Protein AF-A0A7X9A1P2-F1 (afdb_monomer_lite)

Sequence (226 aa):
MAEYTTNYNLKKPDANESYNIADHNANMDILDGGLAACLPASDYTANDILTKLKTVDGENSGLDADKLDGKESSAFADASHGHAIADVTGLQTALDGKAASSHNHTIAQVTGLQTALDGKAASSHSHSISNVSGLQSALDGKAASSHNHTIAQITNLQSTLDGKAASNHTHNYAPSSHNHTIAQVTGLQTALNGKEATLNTDQKRKITISTSNPSGGANGDIWIKV

Foldseek 3Di:
DPQADDPQGQGDDDPPHPDDPVSVVVNVVSVVVVVCPPCPCVVNDPVVVVVVLVVVDDPPSPPCPQDDVNHHPVVVVPPDDDDDCVNDPCSVVVVCVVDPPDDDDDCVNDPCSVVVVVVVPPPDDDDDCVVDPCSVVVVCVVPPPDDDDDCVNDPCSVVVVCVVVVPDPDDPDDPPDDDDDCVNDPCSVVVVVVVVVPDDQCRVAAEAEECDDDDDGDPNHHYHHD

Structure (mmCIF, N/CA/C/O backbone):
data_AF-A0A7X9A1P2-F1
#
_entry.id   AF-A0A7X9A1P2-F1
#
loop_
_atom_site.group_PDB
_atom_site.id
_atom_site.type_symbol
_atom_site.label_atom_id
_atom_site.label_alt_id
_atom_site.label_comp_id
_atom_site.label_asym_id
_atom_site.label_entity_id
_atom_site.label_seq_id
_atom_site.pdbx_PDB_ins_code
_atom_site.Cartn_x
_atom_site.Cartn_y
_atom_site.Cartn_z
_atom_site.occupancy
_atom_site.B_iso_or_equiv
_atom_site.auth_seq_id
_atom_site.auth_comp_id
_atom_site.auth_asym_id
_atom_site.auth_atom_id
_atom_site.pdbx_PDB_model_num
ATOM 1 N N . MET A 1 1 ? -31.584 -27.955 108.091 1.00 57.88 1 MET A N 1
ATOM 2 C CA . MET A 1 1 ? -31.287 -27.779 106.647 1.00 57.88 1 MET A CA 1
ATOM 3 C C . MET A 1 1 ? -32.066 -26.569 106.151 1.00 57.88 1 MET A C 1
ATOM 5 O O . MET A 1 1 ? -33.079 -26.273 106.761 1.00 57.88 1 MET A O 1
ATOM 9 N N . ALA A 1 2 ? -31.608 -25.856 105.112 1.00 63.75 2 ALA A N 1
ATOM 10 C CA . ALA A 1 2 ? -32.361 -24.712 104.581 1.00 63.75 2 ALA A CA 1
ATOM 11 C C . ALA A 1 2 ? -33.728 -25.174 104.054 1.00 63.75 2 ALA A C 1
ATOM 13 O O . ALA A 1 2 ? -33.769 -26.011 103.145 1.00 63.75 2 ALA A O 1
ATOM 14 N N . GLU A 1 3 ? -34.793 -24.613 104.626 1.00 83.69 3 GLU A N 1
ATOM 15 C CA . GLU A 1 3 ? -36.191 -25.030 104.448 1.00 83.69 3 GLU A CA 1
ATOM 16 C C . GLU A 1 3 ? -36.714 -24.822 103.014 1.00 83.69 3 GLU A C 1
ATOM 18 O O . GLU A 1 3 ? -37.692 -25.454 102.636 1.00 83.69 3 GLU A O 1
ATOM 23 N N . TYR A 1 4 ? -36.033 -24.020 102.179 1.00 91.94 4 TYR A N 1
ATOM 24 C CA . TYR A 1 4 ? -36.436 -23.730 100.794 1.00 91.94 4 TYR A CA 1
ATOM 25 C C . TYR A 1 4 ? -35.270 -23.806 99.781 1.00 91.94 4 TYR A C 1
ATOM 27 O O . TYR A 1 4 ? -34.088 -23.859 100.154 1.00 91.94 4 TYR A O 1
ATOM 35 N N . THR A 1 5 ? -35.580 -23.875 98.480 1.00 91.00 5 THR A N 1
ATOM 36 C CA . THR A 1 5 ? -34.612 -23.794 97.365 1.00 91.00 5 THR A CA 1
ATOM 37 C C . THR A 1 5 ? -34.273 -22.344 97.005 1.00 91.00 5 THR A C 1
ATOM 39 O O . THR A 1 5 ? -35.036 -21.432 97.280 1.00 91.00 5 THR A O 1
ATOM 42 N N . THR A 1 6 ? -33.119 -22.104 96.380 1.00 89.94 6 THR A N 1
ATOM 43 C CA . THR A 1 6 ? -32.611 -20.734 96.176 1.00 89.94 6 THR A CA 1
ATOM 44 C C . THR A 1 6 ? -33.211 -20.017 94.964 1.00 89.94 6 THR A C 1
ATOM 46 O O . THR A 1 6 ? -33.447 -18.819 95.032 1.00 89.94 6 THR A O 1
ATOM 49 N N . ASN A 1 7 ? -33.466 -20.728 93.862 1.00 85.88 7 ASN A N 1
ATOM 50 C CA . ASN A 1 7 ? -33.841 -20.083 92.594 1.00 85.88 7 ASN A CA 1
ATOM 51 C C . ASN A 1 7 ? -35.342 -19.801 92.483 1.00 85.88 7 ASN A C 1
ATOM 53 O O . ASN A 1 7 ? -35.736 -18.804 91.891 1.00 85.88 7 ASN A O 1
ATOM 57 N N . TYR A 1 8 ? -36.163 -20.683 93.056 1.00 88.50 8 TYR A N 1
ATOM 58 C CA . TYR A 1 8 ? -37.624 -20.617 92.952 1.00 88.50 8 TYR A CA 1
ATOM 59 C C . TYR A 1 8 ? -38.318 -20.724 94.314 1.00 88.50 8 TYR A C 1
ATOM 61 O O . TYR A 1 8 ? -39.528 -20.878 94.369 1.00 88.50 8 TYR A O 1
ATOM 69 N N . ASN A 1 9 ? -37.557 -20.656 95.414 1.00 91.38 9 ASN A N 1
ATOM 70 C CA . ASN A 1 9 ? -38.078 -20.645 96.782 1.00 91.38 9 ASN A CA 1
ATOM 71 C C . ASN A 1 9 ? -39.079 -21.773 97.094 1.00 91.38 9 ASN A C 1
ATOM 73 O O . ASN A 1 9 ? -40.110 -21.549 97.721 1.00 91.38 9 ASN A O 1
ATOM 77 N N . LEU A 1 10 ? -38.766 -22.996 96.658 1.00 92.06 10 LEU A N 1
ATOM 78 C CA . LEU A 1 10 ? -39.614 -24.175 96.860 1.00 92.06 10 LEU A CA 1
ATOM 79 C C . LEU A 1 10 ? -39.303 -24.829 98.196 1.00 92.06 10 LEU A C 1
ATOM 81 O O . LEU A 1 10 ? -38.130 -25.043 98.508 1.00 92.06 10 LEU A O 1
ATOM 85 N N . LYS A 1 11 ? -40.329 -25.191 98.957 1.00 90.56 11 LYS A N 1
ATOM 86 C CA . LYS A 1 11 ? -40.177 -25.808 100.270 1.00 90.56 11 LYS A CA 1
ATOM 87 C C . LYS A 1 11 ? -39.601 -27.215 100.172 1.00 90.56 11 LYS A C 1
ATOM 89 O O . LYS A 1 11 ? -40.044 -28.023 99.361 1.00 90.56 11 LYS A O 1
ATOM 94 N N . LYS A 1 12 ? -38.606 -27.530 100.991 1.00 87.50 12 LYS A N 1
ATOM 95 C CA . LYS A 1 12 ? -38.051 -28.884 101.085 1.00 87.50 12 LYS A CA 1
ATOM 96 C C . LYS A 1 12 ? -38.823 -29.683 102.136 1.00 87.50 12 LYS A C 1
ATOM 98 O O . LYS A 1 12 ? -39.277 -29.083 103.104 1.00 87.50 12 LYS A O 1
ATOM 103 N N . PRO A 1 13 ? -38.951 -31.009 101.972 1.00 83.94 13 PRO A N 1
ATOM 104 C CA . PRO A 1 13 ? -39.552 -31.845 103.001 1.00 83.94 13 PRO A CA 1
ATOM 105 C C . PRO A 1 13 ? -38.700 -31.820 104.272 1.00 83.94 13 PRO A C 1
ATOM 107 O O . PRO A 1 13 ? -37.463 -31.815 104.205 1.00 83.94 13 PRO A O 1
ATOM 110 N N . ASP A 1 14 ? -39.364 -31.826 105.423 1.00 83.44 14 ASP A N 1
ATOM 111 C CA . ASP A 1 14 ? -38.685 -31.881 106.710 1.00 83.44 14 ASP A CA 1
ATOM 112 C C . ASP A 1 14 ? -38.111 -33.274 106.980 1.00 83.44 14 ASP A C 1
ATOM 114 O O . ASP A 1 14 ? -38.567 -34.286 106.448 1.00 83.44 14 ASP A O 1
ATOM 118 N N . ALA A 1 15 ? -37.094 -33.337 107.843 1.00 75.19 15 ALA A N 1
ATOM 119 C CA . ALA A 1 15 ? -36.271 -34.534 108.031 1.00 75.19 15 ALA A CA 1
ATOM 120 C C . ALA A 1 15 ? -37.057 -35.807 108.416 1.00 75.19 15 ALA A C 1
ATOM 122 O O . ALA A 1 15 ? -36.575 -36.909 108.159 1.00 75.19 15 ALA A O 1
ATOM 123 N N . ASN A 1 16 ? -38.258 -35.662 108.991 1.00 79.75 16 ASN A N 1
ATOM 124 C CA . ASN A 1 16 ? -39.119 -36.771 109.414 1.00 79.75 16 ASN A CA 1
ATOM 125 C C . ASN A 1 16 ? -40.523 -36.736 108.768 1.00 79.75 16 ASN A C 1
ATOM 127 O O . ASN A 1 16 ? -41.418 -37.453 109.216 1.00 79.75 16 ASN A O 1
ATOM 131 N N . GLU A 1 17 ? -40.746 -35.911 107.743 1.00 81.62 17 GLU A N 1
ATOM 132 C CA . GLU A 1 17 ? -42.042 -35.785 107.071 1.00 81.62 17 GLU A CA 1
ATOM 133 C C . GLU A 1 17 ? -42.097 -36.694 105.835 1.00 81.62 17 GLU A C 1
ATOM 135 O O . GLU A 1 17 ? -41.292 -36.563 104.915 1.00 81.62 17 GLU A O 1
ATOM 140 N N . SER A 1 18 ? -43.030 -37.654 105.809 1.00 76.12 18 SER A N 1
ATOM 141 C CA . SER A 1 18 ? -43.040 -38.670 104.744 1.00 76.12 18 SER A CA 1
ATOM 142 C C . SER A 1 18 ? -43.682 -38.186 103.439 1.00 76.12 18 SER A C 1
ATOM 144 O O . SER A 1 18 ? -43.265 -38.642 102.378 1.00 76.12 18 SER A O 1
ATOM 146 N N . TYR A 1 19 ? -44.692 -37.310 103.501 1.00 79.75 19 TYR A N 1
ATOM 147 C CA . TYR A 1 19 ? -45.253 -36.582 102.356 1.00 79.75 19 TYR A CA 1
ATOM 148 C C . TYR A 1 19 ? -46.251 -35.532 102.854 1.00 79.75 19 TYR A C 1
ATOM 150 O O . TYR A 1 19 ? -47.195 -35.868 103.570 1.00 79.75 19 TYR A O 1
ATOM 158 N N . ASN A 1 20 ? -46.071 -34.281 102.439 1.00 86.38 20 ASN A N 1
ATOM 159 C CA . ASN A 1 20 ? -47.025 -33.210 102.691 1.00 86.38 20 ASN A CA 1
ATOM 160 C C . ASN A 1 20 ? -47.580 -32.707 101.371 1.00 86.38 20 ASN A C 1
ATOM 162 O O . ASN A 1 20 ? -46.897 -32.051 100.585 1.00 86.38 20 ASN A O 1
ATOM 166 N N . ILE A 1 21 ? -48.841 -33.051 101.138 1.00 86.81 21 ILE A N 1
ATOM 167 C CA . ILE A 1 21 ? -49.525 -32.761 99.880 1.00 86.81 21 ILE A CA 1
ATOM 168 C C . ILE A 1 21 ? -49.676 -31.249 99.692 1.00 86.81 21 ILE A C 1
ATOM 170 O O . ILE A 1 21 ? -49.587 -30.766 98.570 1.00 86.81 21 ILE A O 1
ATOM 174 N N . ALA A 1 22 ? -49.871 -30.492 100.775 1.00 88.56 22 ALA A N 1
ATOM 175 C CA . ALA A 1 22 ? -50.065 -29.049 100.698 1.00 88.56 22 ALA A CA 1
ATOM 176 C C . ALA A 1 22 ? -48.778 -28.338 100.273 1.00 88.56 22 ALA A C 1
ATOM 178 O O . ALA A 1 22 ? -48.807 -27.526 99.353 1.00 88.56 22 ALA A O 1
ATOM 179 N N . ASP A 1 23 ? -47.647 -28.701 100.877 1.00 90.06 23 ASP A N 1
ATOM 180 C CA . ASP A 1 23 ? -46.348 -28.133 100.511 1.00 90.06 23 ASP A CA 1
ATOM 181 C C . ASP A 1 23 ? -45.927 -28.568 99.101 1.00 90.06 23 ASP A C 1
ATOM 183 O O . ASP A 1 23 ? -45.390 -27.771 98.330 1.00 90.06 23 ASP A O 1
ATOM 187 N N . HIS A 1 24 ? -46.219 -29.817 98.724 1.00 90.19 24 HIS A N 1
ATOM 188 C CA . HIS A 1 24 ? -45.957 -30.300 97.372 1.00 90.19 24 HIS A CA 1
ATOM 189 C C . HIS A 1 24 ? -46.788 -29.549 96.328 1.00 90.19 24 HIS A C 1
ATOM 191 O O . HIS A 1 24 ? -46.230 -29.084 95.339 1.00 90.19 24 HIS A O 1
ATOM 197 N N . ASN A 1 25 ? -48.090 -29.381 96.563 1.00 92.44 25 ASN A N 1
ATOM 198 C CA . ASN A 1 25 ? -48.964 -28.645 95.654 1.00 92.44 25 ASN A CA 1
ATOM 199 C C . ASN A 1 25 ? -48.554 -27.172 95.564 1.00 92.44 25 ASN A C 1
ATOM 201 O O . ASN A 1 25 ? -48.424 -26.655 94.464 1.00 92.44 25 ASN A O 1
ATOM 205 N N . ALA A 1 26 ? -48.236 -26.527 96.690 1.00 92.44 26 ALA A N 1
ATOM 206 C CA . ALA A 1 26 ? -47.772 -25.142 96.694 1.00 92.44 26 ALA A CA 1
ATOM 207 C C . ALA A 1 26 ? -46.467 -24.965 95.901 1.00 92.44 26 ALA A C 1
ATOM 209 O O . ALA A 1 26 ? -46.316 -24.014 95.139 1.00 92.44 26 ALA A O 1
ATOM 210 N N . ASN A 1 27 ? -45.527 -25.901 96.032 1.00 93.44 27 ASN A N 1
ATOM 211 C CA . ASN A 1 27 ? -44.307 -25.880 95.233 1.00 93.44 27 ASN A CA 1
ATOM 212 C C . ASN A 1 27 ? -44.571 -26.132 93.751 1.00 93.44 27 ASN A C 1
ATOM 214 O O . ASN A 1 27 ? -43.909 -25.528 92.910 1.00 93.44 27 ASN A O 1
ATOM 218 N N . MET A 1 28 ? -45.502 -27.032 93.434 1.00 93.75 28 MET A N 1
ATOM 219 C CA . MET A 1 28 ? -45.900 -27.303 92.057 1.00 93.75 28 MET A CA 1
ATOM 220 C C . MET A 1 28 ? -46.554 -26.077 91.420 1.00 93.75 28 MET A C 1
ATOM 222 O O . MET A 1 28 ? -46.209 -25.761 90.289 1.00 93.75 28 MET A O 1
ATOM 226 N N . ASP A 1 29 ? -47.376 -25.330 92.155 1.00 94.50 29 ASP A N 1
ATOM 227 C CA . ASP A 1 29 ? -47.974 -24.079 91.678 1.00 94.50 29 ASP A CA 1
ATOM 228 C C . ASP A 1 29 ? -46.909 -22.991 91.446 1.00 94.50 29 ASP A C 1
ATOM 230 O O . ASP A 1 29 ? -46.943 -22.273 90.446 1.00 94.50 29 ASP A O 1
ATOM 234 N N . ILE A 1 30 ? -45.915 -22.883 92.337 1.00 93.75 30 ILE A N 1
ATOM 235 C CA . ILE A 1 30 ? -44.790 -21.946 92.168 1.00 93.75 30 ILE A CA 1
ATOM 236 C C . ILE A 1 30 ? -43.945 -22.321 90.946 1.00 93.75 30 ILE A C 1
ATOM 238 O O . ILE A 1 30 ? -43.538 -21.447 90.177 1.00 93.75 30 ILE A O 1
ATOM 242 N N . LEU A 1 31 ? -43.672 -23.614 90.761 1.00 93.00 31 LEU A N 1
ATOM 243 C CA . LEU A 1 31 ? -42.942 -24.117 89.602 1.00 93.00 31 LEU A CA 1
ATOM 244 C C . LEU A 1 31 ? -43.713 -23.887 88.304 1.00 93.00 31 LEU A C 1
ATOM 246 O O . LEU A 1 31 ? -43.110 -23.441 87.332 1.00 93.00 31 LEU A O 1
ATOM 250 N N . ASP A 1 32 ? -45.017 -24.154 88.292 1.00 91.38 32 ASP A N 1
ATOM 251 C CA . ASP A 1 32 ? -45.877 -23.950 87.128 1.00 91.38 32 ASP A CA 1
ATOM 252 C C . ASP A 1 32 ? -45.938 -22.465 86.746 1.00 91.38 32 ASP A C 1
ATOM 254 O O . ASP A 1 32 ? -45.690 -22.107 85.597 1.00 91.38 32 ASP A O 1
ATOM 258 N N . GLY A 1 33 ? -46.114 -21.573 87.727 1.00 88.31 33 GLY A N 1
ATOM 259 C CA . GLY A 1 33 ? -46.074 -20.126 87.501 1.00 88.31 33 GLY A CA 1
ATOM 260 C C . GLY A 1 33 ? -44.713 -19.625 87.003 1.00 88.31 33 GLY A C 1
ATOM 261 O O . GLY A 1 33 ? -44.644 -18.813 86.079 1.00 88.31 33 GLY A O 1
ATOM 262 N N . GLY A 1 34 ? -43.612 -20.129 87.572 1.00 87.19 34 GLY A N 1
ATOM 263 C CA . GLY A 1 34 ? -42.257 -19.783 87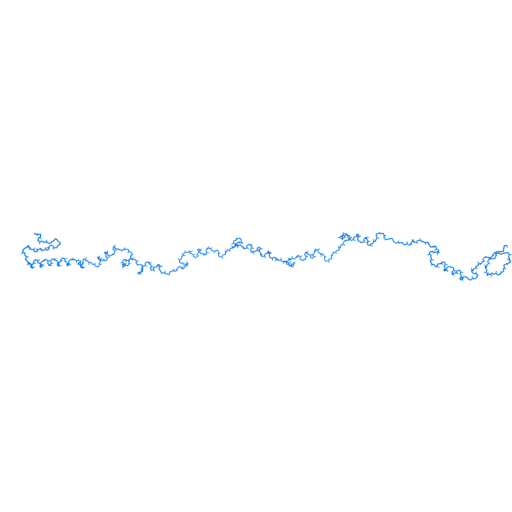.133 1.00 87.19 34 GLY A CA 1
ATOM 264 C C . GLY A 1 34 ? -41.933 -20.303 85.730 1.00 87.19 34 GLY A C 1
ATOM 265 O O . GLY A 1 34 ? -41.251 -19.627 84.956 1.00 87.19 34 GLY A O 1
ATOM 266 N N . LEU A 1 35 ? -42.452 -21.480 85.381 1.00 86.19 35 LEU A N 1
ATOM 267 C CA . LEU A 1 35 ? -42.299 -22.065 84.055 1.00 86.19 35 LEU A CA 1
ATOM 268 C C . LEU A 1 35 ? -43.159 -21.336 83.017 1.00 86.19 35 LEU A C 1
ATOM 270 O O . LEU A 1 35 ? -42.673 -21.070 81.922 1.00 86.19 35 LEU A O 1
ATOM 274 N N . ALA A 1 36 ? -44.382 -20.935 83.368 1.00 83.06 36 ALA A N 1
ATOM 275 C CA . ALA A 1 36 ? -45.247 -20.127 82.510 1.00 83.06 36 ALA A CA 1
ATOM 276 C C . ALA A 1 36 ? -44.635 -18.752 82.180 1.00 83.06 36 ALA A C 1
ATOM 278 O O . ALA A 1 36 ? -44.894 -18.193 81.115 1.00 83.06 36 ALA A O 1
ATOM 279 N N . ALA A 1 37 ? -43.788 -18.226 83.067 1.00 82.50 37 ALA A N 1
ATOM 280 C CA . ALA A 1 37 ? -43.030 -16.997 82.848 1.00 82.50 37 ALA A CA 1
ATOM 281 C C . ALA A 1 37 ? -41.738 -17.191 82.028 1.00 82.50 37 ALA A C 1
ATOM 283 O O . ALA A 1 37 ? -41.085 -16.208 81.679 1.00 82.50 37 ALA A O 1
ATOM 284 N N . CYS A 1 38 ? -41.332 -18.426 81.712 1.00 81.50 38 CYS A N 1
ATOM 285 C CA . CYS A 1 38 ? -40.171 -18.673 80.859 1.00 81.50 38 CYS A CA 1
ATOM 286 C C . CYS A 1 38 ? -40.558 -18.559 79.379 1.00 81.50 38 CYS A C 1
ATOM 288 O O . CYS A 1 38 ? -41.391 -19.314 78.890 1.00 81.50 38 CYS A O 1
ATOM 290 N N . LEU A 1 39 ? -39.898 -17.647 78.655 1.00 74.56 39 LEU A N 1
ATOM 291 C CA . LEU A 1 39 ? -40.173 -17.339 77.240 1.00 74.56 39 LEU A CA 1
ATOM 292 C C . LEU A 1 39 ? -41.664 -17.063 76.956 1.00 74.56 39 LEU A C 1
ATOM 294 O O . LEU A 1 39 ? -42.237 -17.661 76.039 1.00 74.56 39 LEU A O 1
ATOM 298 N N . PRO A 1 40 ? -42.313 -16.162 77.714 1.00 79.00 40 PRO A N 1
ATOM 299 C CA . PRO A 1 40 ? -43.711 -15.868 77.476 1.00 79.00 40 PRO A CA 1
ATOM 300 C C . PRO A 1 40 ? -43.833 -15.214 76.101 1.00 79.00 40 PRO A C 1
ATOM 302 O O . PRO A 1 40 ? -43.092 -14.290 75.781 1.00 79.00 40 PRO A O 1
ATOM 305 N N . ALA A 1 41 ? -44.764 -15.683 75.272 1.00 68.12 41 ALA A N 1
ATOM 306 C CA . AL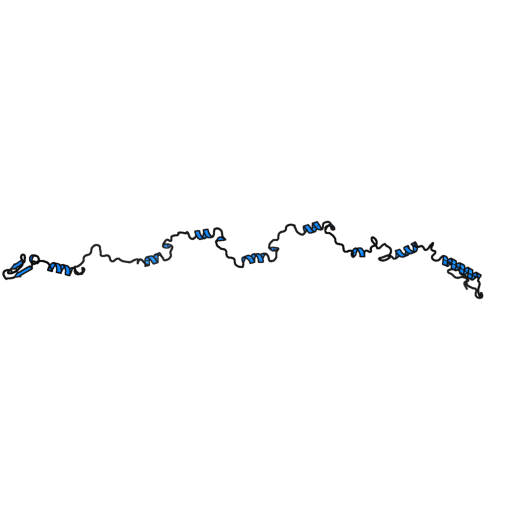A A 1 41 ? -44.907 -15.208 73.892 1.00 68.12 41 ALA A CA 1
ATOM 307 C C . ALA A 1 41 ? -45.229 -13.701 73.783 1.00 68.12 41 ALA A C 1
ATOM 309 O O . ALA A 1 41 ? -45.047 -13.113 72.718 1.00 68.12 41 ALA A O 1
ATOM 310 N N . SER A 1 42 ? -45.698 -13.075 74.871 1.00 76.31 42 SER A N 1
ATOM 311 C CA . SER A 1 42 ? -45.881 -11.623 74.971 1.00 76.31 42 SER A CA 1
ATOM 312 C C . SER A 1 42 ? -44.562 -10.850 75.033 1.00 76.31 42 SER A C 1
ATOM 314 O O . SER A 1 42 ? -44.516 -9.712 74.572 1.00 76.31 42 SER A O 1
ATOM 316 N N . ASP A 1 43 ? -43.505 -11.475 75.560 1.00 76.56 43 ASP A N 1
ATOM 317 C CA . ASP A 1 43 ? -42.242 -10.810 75.901 1.00 76.56 43 ASP A CA 1
ATOM 318 C C . ASP A 1 43 ? -41.060 -11.376 75.101 1.00 76.56 43 ASP A C 1
ATOM 320 O O . ASP A 1 43 ? -40.075 -10.679 74.880 1.00 76.56 43 ASP A O 1
ATOM 324 N N . TYR A 1 44 ? -41.151 -12.633 74.652 1.00 83.31 44 TYR A N 1
ATOM 325 C CA . TYR A 1 44 ? -40.228 -13.242 73.702 1.00 83.31 44 TYR A CA 1
ATOM 326 C C . TYR A 1 44 ? -40.903 -13.367 72.340 1.00 83.31 44 TYR A C 1
ATOM 328 O O . TYR A 1 44 ? -41.523 -14.377 71.997 1.00 83.31 44 TYR A O 1
ATOM 336 N N . THR A 1 45 ? -40.810 -12.288 71.574 1.00 86.25 45 THR A N 1
ATOM 337 C CA . THR A 1 45 ? -41.554 -12.103 70.331 1.00 86.25 45 THR A CA 1
ATOM 338 C C . THR A 1 45 ? -40.745 -12.552 69.112 1.00 86.25 45 THR A C 1
ATOM 340 O O . THR A 1 45 ? -39.525 -12.732 69.158 1.00 86.25 45 THR A O 1
ATOM 343 N N . ALA A 1 46 ? -41.408 -12.664 67.957 1.00 83.06 46 ALA A N 1
ATOM 344 C CA . ALA A 1 46 ? -40.727 -12.905 66.682 1.00 83.06 46 ALA A CA 1
ATOM 345 C C . ALA A 1 46 ? -39.663 -11.831 66.361 1.00 83.06 46 ALA A C 1
ATOM 347 O O . ALA A 1 46 ? -38.686 -12.115 65.667 1.00 83.06 46 ALA A O 1
ATOM 348 N N . ASN A 1 47 ? -39.816 -10.614 66.896 1.00 81.19 47 ASN A N 1
ATOM 349 C CA . ASN A 1 47 ? -38.849 -9.539 66.707 1.00 81.19 47 ASN A CA 1
ATOM 350 C C . ASN A 1 47 ? -37.559 -9.762 67.512 1.00 81.19 47 ASN A C 1
ATOM 352 O O . ASN A 1 47 ? -36.474 -9.451 67.022 1.00 81.19 47 ASN A O 1
ATOM 356 N N . ASP A 1 48 ? -37.645 -10.351 68.704 1.00 84.00 48 ASP A N 1
ATOM 357 C CA . ASP A 1 48 ? -36.467 -10.700 69.509 1.00 84.00 48 ASP A CA 1
ATOM 358 C C . ASP A 1 48 ? -35.652 -11.806 68.838 1.00 84.00 48 ASP A C 1
ATOM 360 O O . ASP A 1 48 ? -34.418 -11.774 68.825 1.00 84.00 48 ASP A O 1
ATOM 364 N N . ILE A 1 49 ? -36.353 -12.746 68.199 1.00 79.94 49 ILE A N 1
ATOM 365 C CA . ILE A 1 49 ? -35.749 -13.794 67.374 1.00 79.94 49 ILE A CA 1
ATOM 366 C C . ILE A 1 49 ? -35.036 -13.174 66.162 1.00 79.94 49 ILE A C 1
ATOM 368 O O . ILE A 1 49 ? -33.863 -13.466 65.936 1.00 79.94 49 ILE A O 1
ATOM 372 N N . LEU A 1 50 ? -35.691 -12.272 65.421 1.00 77.69 50 LEU A N 1
ATOM 373 C CA . LEU A 1 50 ? -35.097 -11.610 64.253 1.00 77.69 50 LEU A CA 1
ATOM 374 C C . LEU A 1 50 ? -33.895 -10.728 64.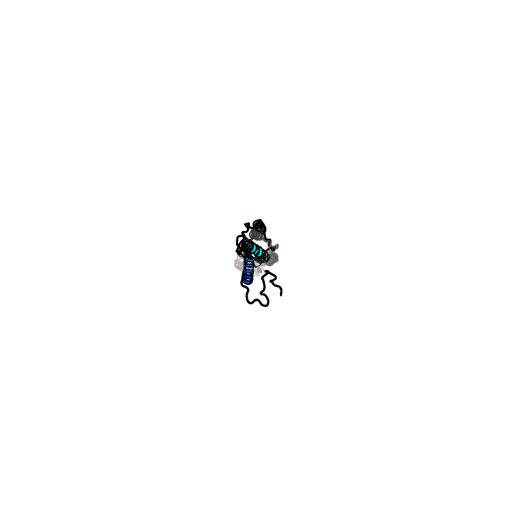624 1.00 77.69 50 LEU A C 1
ATOM 376 O O . LEU A 1 50 ? -32.905 -10.681 63.897 1.00 77.69 50 LEU A O 1
ATOM 380 N N . THR A 1 51 ? -33.967 -10.045 65.765 1.00 75.62 51 THR A N 1
ATOM 381 C CA . THR A 1 51 ? -32.916 -9.129 66.223 1.00 75.62 51 THR A CA 1
ATOM 382 C C . THR A 1 51 ? -31.651 -9.886 66.613 1.00 75.62 51 THR A C 1
ATOM 384 O O . THR A 1 51 ? -30.561 -9.491 66.209 1.00 75.62 51 THR A O 1
ATOM 387 N N . LYS A 1 52 ? -31.778 -11.018 67.316 1.00 75.44 52 LYS A N 1
ATOM 388 C CA . LYS A 1 52 ? -30.634 -11.902 67.596 1.00 75.44 52 LYS A CA 1
ATOM 389 C C . LYS A 1 52 ? -30.057 -12.533 66.330 1.00 75.44 52 LYS A C 1
ATOM 391 O O . LYS A 1 52 ? -28.862 -12.801 66.274 1.00 75.44 52 LYS A O 1
ATOM 396 N N . LEU A 1 53 ? -30.895 -12.772 65.324 1.00 71.88 53 LEU A N 1
ATOM 397 C CA . LEU A 1 53 ? -30.474 -13.405 64.079 1.00 71.88 53 LEU A CA 1
ATOM 398 C C . LEU A 1 53 ? -29.692 -12.440 63.172 1.00 71.88 53 LEU A C 1
ATOM 400 O O . LEU A 1 53 ? -28.699 -12.835 62.574 1.00 71.88 53 LEU A O 1
ATOM 404 N N . LYS A 1 54 ? -30.078 -11.159 63.136 1.00 66.69 54 LYS A N 1
ATOM 405 C CA . LYS A 1 54 ? -29.409 -10.122 62.330 1.00 66.69 54 LYS A CA 1
ATOM 406 C C . LYS A 1 54 ? -28.027 -9.709 62.834 1.00 66.69 54 LYS A C 1
ATOM 408 O O . LYS A 1 54 ? -27.245 -9.159 62.071 1.00 66.69 54 LYS A O 1
ATOM 413 N N . THR A 1 55 ? -27.694 -9.950 64.100 1.00 60.62 55 THR A N 1
ATOM 414 C CA . THR A 1 55 ? -26.371 -9.585 64.644 1.00 60.62 55 THR A CA 1
ATOM 415 C C . THR A 1 55 ? -25.245 -10.544 64.247 1.00 60.62 55 THR A C 1
ATOM 417 O O . THR A 1 55 ? -24.097 -10.312 64.609 1.00 60.62 55 THR A O 1
ATOM 420 N N . VAL A 1 56 ? -25.567 -11.621 63.529 1.00 55.22 56 VAL A N 1
ATOM 421 C CA . VAL A 1 56 ? -24.624 -12.660 63.082 1.00 55.22 56 VAL A CA 1
ATOM 422 C C . VAL A 1 56 ? -24.312 -12.533 61.579 1.00 55.22 56 VAL A C 1
ATOM 424 O O . VAL A 1 56 ? -23.635 -13.389 61.023 1.00 55.22 56 VAL A O 1
ATOM 427 N N . ASP A 1 57 ? -24.815 -11.487 60.915 1.00 58.75 57 ASP A N 1
ATOM 428 C CA . ASP A 1 57 ? -24.837 -11.384 59.455 1.00 58.75 57 ASP A CA 1
ATOM 429 C C . ASP A 1 57 ? -23.544 -10.800 58.856 1.00 58.75 57 ASP A C 1
ATOM 431 O O . ASP A 1 57 ? -23.259 -9.603 58.950 1.00 58.75 57 ASP A O 1
ATOM 435 N N . GLY A 1 58 ? -22.772 -11.694 58.242 1.00 60.41 58 GLY A N 1
ATOM 436 C CA . GLY A 1 58 ? -22.092 -11.474 56.970 1.00 60.41 58 GLY A CA 1
ATOM 437 C C . GLY A 1 58 ? -22.537 -12.579 55.999 1.00 60.41 58 GLY A C 1
ATOM 438 O O . GLY A 1 58 ? -23.174 -13.534 56.440 1.00 60.41 58 GLY A O 1
ATOM 439 N N . GLU A 1 59 ? -22.170 -12.447 54.720 1.00 58.56 59 GLU A N 1
ATOM 440 C CA . GLU A 1 59 ? -22.498 -13.329 53.577 1.00 58.56 59 GLU A CA 1
ATOM 441 C C . GLU A 1 59 ? -23.150 -14.694 53.939 1.00 58.56 59 GLU A C 1
ATOM 443 O O . GLU A 1 59 ? -22.496 -15.557 54.532 1.00 58.56 59 GLU A O 1
ATOM 448 N N . ASN A 1 60 ? -24.412 -14.906 53.514 1.00 54.53 60 ASN A N 1
ATOM 449 C CA . ASN A 1 60 ? -25.268 -16.109 53.685 1.00 54.53 60 ASN A CA 1
ATOM 450 C C . ASN A 1 60 ? -26.212 -16.162 54.910 1.00 54.53 60 ASN A C 1
ATOM 452 O O . ASN A 1 60 ? -26.642 -17.256 55.297 1.00 54.53 60 ASN A O 1
ATOM 456 N N . SER A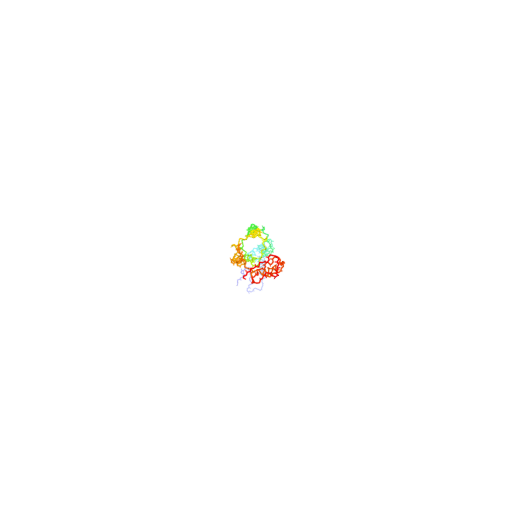 1 61 ? -26.628 -15.043 55.509 1.00 66.81 61 SER A N 1
ATOM 457 C CA . SER A 1 61 ? -27.619 -15.090 56.609 1.00 66.81 61 SER A CA 1
ATOM 458 C C . SER A 1 61 ? -29.020 -15.559 56.195 1.00 66.81 61 SER A C 1
ATOM 460 O O . SER A 1 61 ? -29.857 -15.849 57.053 1.00 66.81 61 SER A O 1
ATOM 462 N N . GLY A 1 62 ? -29.313 -15.621 54.890 1.00 64.31 62 GLY A N 1
ATOM 463 C CA . GLY A 1 62 ? -30.648 -15.941 54.374 1.00 64.31 62 GLY A CA 1
ATOM 464 C C . GLY A 1 62 ? -31.697 -14.866 54.682 1.00 64.31 62 GLY A C 1
ATOM 465 O O . GLY A 1 62 ? -32.876 -15.056 54.387 1.00 64.31 62 GLY A O 1
ATOM 466 N N . LEU A 1 63 ? -31.271 -13.744 55.263 1.00 63.34 63 LEU A N 1
ATOM 467 C CA . LEU A 1 63 ? -32.020 -12.506 55.348 1.00 63.34 63 LEU A CA 1
ATOM 468 C C . LEU A 1 63 ? -31.590 -11.664 54.142 1.00 63.34 63 LEU A C 1
ATOM 470 O O . LEU A 1 63 ? -30.419 -11.646 53.785 1.00 63.34 63 LEU A O 1
ATOM 474 N N . ASP A 1 64 ? -32.538 -11.015 53.470 1.00 60.38 64 ASP A N 1
ATOM 475 C CA . ASP A 1 64 ? -32.365 -10.440 52.123 1.00 60.38 64 ASP A CA 1
ATOM 476 C C . ASP A 1 64 ? -31.397 -9.227 52.024 1.00 60.38 64 ASP A C 1
ATOM 478 O O . ASP A 1 64 ? -31.544 -8.400 51.128 1.00 60.38 64 ASP A O 1
ATOM 482 N N . ALA A 1 65 ? -30.427 -9.074 52.932 1.00 59.94 65 ALA A N 1
ATOM 483 C CA . ALA A 1 65 ? -29.460 -7.974 52.944 1.00 59.94 65 ALA A CA 1
ATOM 484 C C . ALA A 1 65 ? -28.330 -8.136 51.908 1.00 59.94 65 ALA A C 1
ATOM 486 O O . ALA A 1 65 ? -27.790 -7.130 51.448 1.00 59.94 65 ALA A O 1
ATOM 487 N N . ASP A 1 66 ? -28.027 -9.373 51.500 1.00 62.06 66 ASP A N 1
ATOM 488 C CA . ASP A 1 66 ? -26.939 -9.684 50.557 1.00 62.06 66 ASP A CA 1
ATOM 489 C C . ASP A 1 66 ? -27.398 -9.694 49.085 1.00 62.06 66 ASP A C 1
ATOM 491 O O . ASP A 1 66 ? -26.585 -9.707 48.157 1.00 62.06 66 ASP A O 1
ATOM 495 N N . LYS A 1 67 ? -28.717 -9.662 48.848 1.00 66.25 67 LYS A N 1
ATOM 496 C CA . LYS A 1 67 ? -29.308 -9.781 47.511 1.00 66.25 67 LYS A CA 1
ATOM 497 C C . LYS A 1 67 ? -29.633 -8.420 46.909 1.00 66.25 67 LYS A C 1
ATOM 499 O O . LYS A 1 67 ? -30.441 -7.668 47.446 1.00 66.25 67 LYS A O 1
ATOM 504 N N . LEU A 1 68 ? -29.116 -8.160 45.712 1.00 66.75 68 LEU A N 1
ATOM 505 C CA . LEU A 1 68 ? -29.613 -7.090 44.847 1.00 66.75 68 LEU A CA 1
ATOM 506 C C . LEU A 1 68 ? -30.778 -7.651 44.018 1.00 66.75 68 LEU A C 1
ATOM 508 O O . LEU A 1 68 ? -30.608 -8.639 43.308 1.00 66.75 68 LEU A O 1
ATOM 512 N N . ASP A 1 69 ? -31.978 -7.078 44.145 1.00 67.38 69 ASP A N 1
ATOM 513 C CA . ASP A 1 69 ? -33.195 -7.515 43.431 1.00 67.38 69 ASP A CA 1
ATOM 514 C C . ASP A 1 69 ? -33.507 -9.023 43.560 1.00 67.38 69 ASP A C 1
ATOM 516 O O . ASP A 1 69 ? -33.991 -9.680 42.635 1.00 67.38 69 ASP A O 1
ATOM 520 N N . GLY A 1 70 ? -33.209 -9.606 44.726 1.00 70.81 70 GLY A N 1
ATOM 521 C CA . GLY A 1 70 ? -33.431 -11.031 44.988 1.00 70.81 70 GLY A CA 1
ATOM 522 C C . GLY A 1 70 ? -32.395 -11.965 44.347 1.00 70.81 70 GLY A C 1
ATOM 523 O O . GLY A 1 70 ? -32.629 -13.177 44.282 1.00 70.81 70 GLY A O 1
ATOM 524 N N . LYS A 1 71 ? -31.258 -11.433 43.882 1.00 71.81 71 LYS A N 1
ATOM 525 C CA . LYS A 1 71 ? -30.135 -12.186 43.313 1.00 71.81 71 LYS A CA 1
ATOM 526 C C . LYS A 1 71 ? -28.845 -11.941 44.100 1.00 71.81 71 LYS A C 1
ATOM 528 O O . LYS A 1 71 ? -28.547 -10.811 44.470 1.00 71.81 71 LYS A O 1
ATOM 533 N N . GLU A 1 72 ? -28.086 -13.012 44.327 1.00 73.06 72 GLU A N 1
ATOM 534 C CA . GLU A 1 72 ? -26.739 -12.943 44.909 1.00 73.06 72 GLU A CA 1
ATOM 535 C C . GLU A 1 72 ? -25.766 -12.241 43.952 1.00 73.06 72 GLU A C 1
ATOM 537 O O . GLU A 1 72 ? -25.935 -12.309 42.732 1.00 73.06 72 GLU A O 1
ATOM 542 N N . SER A 1 73 ? -24.712 -11.621 44.490 1.00 72.50 73 SER A N 1
ATOM 543 C CA . SER A 1 73 ? -23.662 -10.933 43.715 1.00 72.50 73 SER A CA 1
ATOM 544 C C . SER A 1 73 ? -23.047 -11.812 42.606 1.00 72.50 73 SER A C 1
ATOM 546 O O . SER A 1 73 ? -22.773 -11.338 41.501 1.00 72.50 73 SER A O 1
ATOM 548 N N . SER A 1 74 ? -22.916 -13.117 42.857 1.00 71.88 74 SER A N 1
ATOM 549 C CA . SER A 1 74 ? -22.429 -14.125 41.904 1.00 71.88 74 SER A CA 1
ATOM 550 C C . SER A 1 74 ? -23.327 -14.296 40.674 1.00 71.88 74 SER A C 1
ATOM 552 O O . SER A 1 74 ? -22.825 -14.535 39.576 1.00 71.88 74 SER A O 1
ATOM 554 N N . ALA A 1 75 ? -24.638 -14.077 40.802 1.00 73.44 75 ALA A N 1
ATOM 555 C CA . ALA A 1 75 ? -25.569 -14.155 39.677 1.00 73.44 75 ALA A CA 1
ATOM 556 C C . ALA A 1 75 ? -25.327 -13.055 38.627 1.00 73.44 75 ALA A C 1
ATOM 558 O O . ALA A 1 75 ? -25.691 -13.226 37.464 1.00 73.44 75 ALA A O 1
ATOM 559 N N . PHE A 1 76 ? -24.708 -11.938 39.021 1.00 72.38 76 PHE A N 1
ATOM 560 C CA . PHE A 1 76 ? -24.332 -10.853 38.111 1.00 72.38 76 PHE A CA 1
ATOM 561 C C . PHE A 1 76 ? -22.976 -11.103 37.438 1.00 72.38 76 PHE A C 1
ATOM 563 O O . PHE A 1 76 ? -22.746 -10.605 36.339 1.00 72.38 76 PHE A O 1
ATOM 570 N N . ALA A 1 77 ? -22.098 -11.894 38.065 1.00 66.75 77 ALA A N 1
ATOM 571 C CA . ALA A 1 77 ? -20.810 -12.286 37.493 1.00 66.75 77 ALA A CA 1
ATOM 572 C C . ALA A 1 77 ? -20.953 -13.385 36.422 1.00 66.75 77 ALA A C 1
ATOM 574 O O . ALA A 1 77 ? -20.258 -13.341 35.408 1.00 66.75 77 ALA A O 1
ATOM 575 N N . ASP A 1 78 ? -21.882 -14.330 36.613 1.00 61.66 78 ASP A N 1
ATOM 576 C CA . ASP A 1 78 ? -22.124 -15.450 35.686 1.00 61.66 78 ASP A CA 1
ATOM 577 C C . ASP A 1 78 ? -23.012 -15.085 34.486 1.00 61.66 78 ASP A C 1
ATOM 579 O O . ASP A 1 78 ? -23.087 -15.826 33.498 1.00 61.66 78 ASP A O 1
ATOM 583 N N . ALA A 1 79 ? -23.690 -13.935 34.534 1.00 73.25 79 ALA A N 1
ATOM 584 C CA . ALA A 1 79 ? -24.420 -13.423 33.388 1.00 73.25 79 ALA A CA 1
ATOM 585 C C . ALA A 1 79 ? -23.414 -13.046 32.294 1.00 73.25 79 ALA A C 1
ATOM 587 O O . ALA A 1 79 ? -22.761 -12.002 32.361 1.00 73.25 79 ALA A O 1
ATOM 588 N N . SER A 1 80 ? -23.296 -13.897 31.269 1.00 71.88 80 SER A N 1
ATOM 589 C CA . SER A 1 80 ? -22.611 -13.529 30.033 1.00 71.88 80 SER A CA 1
ATOM 590 C C . SER A 1 80 ? -23.229 -12.232 29.525 1.00 71.88 80 SER A C 1
ATOM 592 O O . SER A 1 80 ? -24.377 -12.200 29.081 1.00 71.88 80 SER A O 1
ATOM 594 N N . HIS A 1 81 ? -22.470 -11.151 29.641 1.00 74.88 81 HIS A N 1
ATOM 595 C CA . HIS A 1 81 ? -22.839 -9.852 29.123 1.00 74.88 81 HIS A CA 1
ATOM 596 C C . HIS A 1 81 ? -21.707 -9.363 28.231 1.00 74.88 81 HIS A C 1
ATOM 598 O O . HIS A 1 81 ? -20.524 -9.591 28.487 1.00 74.88 81 HIS A O 1
ATOM 604 N N . GLY A 1 82 ? -22.095 -8.748 27.124 1.00 82.81 82 GLY A N 1
ATOM 605 C CA . GLY A 1 82 ? -21.189 -8.046 26.237 1.00 82.81 82 GLY A CA 1
ATOM 606 C C . GLY A 1 82 ? -21.453 -6.557 26.347 1.00 82.81 82 GLY A C 1
ATOM 607 O O . GLY A 1 82 ? -22.573 -6.146 26.647 1.00 82.81 82 GLY A O 1
ATOM 608 N N . HIS A 1 83 ? -20.426 -5.770 26.057 1.00 86.50 83 HIS A N 1
ATOM 609 C CA . HIS A 1 83 ? -20.573 -4.338 25.868 1.00 86.50 83 HIS A CA 1
ATOM 610 C C . HIS A 1 83 ? -20.518 -4.015 24.381 1.00 86.50 83 HIS A C 1
ATOM 612 O O . HIS A 1 83 ? -19.595 -4.440 23.678 1.00 86.50 83 HIS A O 1
ATOM 618 N N . ALA A 1 84 ? -21.495 -3.257 23.894 1.00 92.19 84 ALA A N 1
ATOM 619 C CA . ALA A 1 84 ? -21.349 -2.597 22.609 1.00 92.19 84 ALA A CA 1
ATOM 620 C C . ALA A 1 84 ? -20.257 -1.522 22.734 1.00 92.19 84 ALA A C 1
ATOM 622 O O . ALA A 1 84 ? -20.068 -0.937 23.797 1.00 92.19 84 ALA A O 1
ATOM 623 N N . ILE A 1 85 ? -19.558 -1.192 21.642 1.00 93.50 85 ILE A N 1
ATOM 624 C CA . ILE A 1 85 ? -18.567 -0.093 21.653 1.00 93.50 85 ILE A CA 1
ATOM 625 C C . ILE A 1 85 ? -19.204 1.224 22.137 1.00 93.50 85 ILE A C 1
ATOM 627 O O . ILE A 1 85 ? -18.544 2.023 22.798 1.00 93.50 85 ILE A O 1
ATOM 631 N N . ALA A 1 86 ? -20.493 1.422 21.844 1.00 93.62 86 ALA A N 1
ATOM 632 C CA . ALA A 1 86 ? -21.272 2.580 22.273 1.00 93.62 86 ALA A CA 1
ATOM 633 C C . ALA A 1 86 ? -21.454 2.687 23.800 1.00 93.62 86 ALA A C 1
ATOM 635 O O . ALA A 1 86 ? -21.737 3.781 24.283 1.00 93.62 86 ALA A O 1
ATOM 636 N N . ASP A 1 87 ? -21.255 1.600 24.554 1.00 94.50 87 ASP A N 1
ATOM 637 C CA . ASP A 1 87 ? -21.384 1.595 26.018 1.00 94.50 87 ASP A CA 1
ATOM 638 C C . ASP A 1 87 ? -20.223 2.332 26.696 1.00 94.50 87 ASP A C 1
ATOM 640 O O . ASP A 1 87 ? -20.340 2.793 27.831 1.00 94.50 87 ASP A O 1
ATOM 644 N N . VAL A 1 88 ? -19.091 2.468 25.997 1.00 94.44 88 VAL A N 1
ATOM 645 C CA . VAL A 1 88 ? -17.910 3.169 26.496 1.00 94.44 88 VAL A CA 1
ATOM 646 C C . VAL A 1 88 ? -17.783 4.503 25.770 1.00 94.44 88 VAL A C 1
ATOM 648 O O . VAL A 1 88 ? -17.266 4.590 24.652 1.00 94.44 88 VAL A O 1
ATOM 651 N N . THR A 1 89 ? -18.234 5.570 26.430 1.00 95.50 89 THR A N 1
ATOM 652 C CA . THR A 1 89 ? -18.123 6.945 25.927 1.00 95.50 89 THR A CA 1
ATOM 653 C C . THR A 1 89 ? -16.691 7.246 25.475 1.00 95.50 89 THR A C 1
ATOM 655 O O . THR A 1 89 ? -15.750 7.204 26.265 1.00 95.50 89 THR A O 1
ATOM 658 N N . GLY A 1 90 ? -16.526 7.567 24.188 1.00 94.19 90 GLY A N 1
ATOM 659 C CA . GLY A 1 90 ? -15.238 7.922 23.581 1.00 94.19 90 GLY A CA 1
ATOM 660 C C . GLY A 1 90 ? -14.421 6.755 23.013 1.00 94.19 90 GLY A C 1
ATOM 661 O O . GLY A 1 90 ? -13.432 7.011 22.325 1.00 94.19 90 GLY A O 1
ATOM 662 N N . LEU A 1 91 ? -14.827 5.494 23.218 1.00 94.56 91 LEU A N 1
ATOM 663 C CA . LEU A 1 91 ? -14.104 4.335 22.680 1.00 94.56 91 LEU A CA 1
ATOM 664 C C . LEU A 1 91 ? -14.098 4.318 21.147 1.00 94.56 91 LEU A C 1
ATOM 666 O O . LEU A 1 91 ? -13.044 4.110 20.552 1.00 94.56 91 LEU A O 1
ATOM 670 N N . GLN A 1 92 ? -15.240 4.600 20.510 1.00 93.62 92 GLN A N 1
ATOM 671 C CA . GLN A 1 92 ? -15.334 4.672 19.047 1.00 93.62 92 GLN A CA 1
ATOM 672 C C . GLN A 1 92 ? -14.352 5.707 18.481 1.00 93.62 92 GLN A C 1
ATOM 674 O O . GLN A 1 92 ? -13.517 5.373 17.651 1.00 93.62 92 GLN A O 1
ATOM 679 N N . THR A 1 93 ? -14.367 6.932 19.013 1.00 91.62 93 THR A N 1
ATOM 680 C CA . THR A 1 93 ? -13.449 8.005 18.605 1.00 91.62 93 THR A CA 1
ATOM 681 C C . THR A 1 93 ? -11.979 7.618 18.790 1.00 91.62 93 THR A C 1
ATOM 683 O O . THR A 1 93 ? -11.144 7.929 17.942 1.00 91.62 93 THR A O 1
ATOM 686 N N . ALA A 1 94 ? -11.639 6.938 19.890 1.00 90.81 94 ALA A N 1
ATOM 687 C CA . ALA A 1 94 ? -10.273 6.495 20.155 1.00 90.81 94 ALA A CA 1
ATOM 688 C C . ALA A 1 94 ? -9.809 5.407 19.170 1.00 90.81 94 ALA A C 1
ATOM 690 O O . ALA A 1 94 ? -8.658 5.433 18.729 1.00 90.81 94 ALA A O 1
ATOM 691 N N . LEU A 1 95 ? -10.698 4.473 18.814 1.00 89.94 95 LEU A N 1
ATOM 692 C CA . LEU A 1 95 ? -10.434 3.438 17.813 1.00 89.94 95 LEU A CA 1
ATOM 693 C C . LEU A 1 95 ? -10.312 4.037 16.408 1.00 89.94 95 LEU A C 1
ATOM 695 O O . LEU A 1 95 ? -9.347 3.736 15.707 1.00 89.94 95 LEU A O 1
ATOM 699 N N . ASP A 1 96 ? -11.211 4.948 16.039 1.00 87.38 96 ASP A N 1
ATOM 700 C CA . ASP A 1 96 ? -11.172 5.658 14.757 1.00 87.38 96 ASP A CA 1
ATOM 701 C C . ASP A 1 96 ? -9.894 6.502 14.610 1.00 87.38 96 ASP A C 1
ATOM 703 O O . ASP A 1 96 ? -9.370 6.669 13.512 1.00 87.38 96 ASP A O 1
ATOM 707 N N . GLY A 1 97 ? -9.339 6.997 15.721 1.00 85.31 97 GLY A N 1
ATOM 708 C CA . GLY A 1 97 ? -8.077 7.737 15.744 1.00 85.31 97 GLY A CA 1
ATOM 709 C C . GLY A 1 97 ? -6.812 6.873 15.653 1.00 85.31 97 GLY A C 1
ATOM 710 O O . GLY A 1 97 ? -5.727 7.414 15.429 1.00 85.31 97 GLY A O 1
ATOM 711 N N . LYS A 1 98 ? -6.898 5.546 15.835 1.00 84.50 98 LYS A N 1
ATOM 712 C CA . LYS A 1 98 ? -5.712 4.666 15.830 1.00 84.50 98 LYS A CA 1
ATOM 713 C C . LYS A 1 98 ? -5.152 4.396 14.441 1.00 84.50 98 LYS A C 1
ATOM 715 O O . LYS A 1 98 ? -3.950 4.164 14.319 1.00 84.50 98 LYS A O 1
ATOM 720 N N . ALA A 1 99 ? -5.985 4.449 13.413 1.00 73.69 99 ALA A N 1
ATOM 721 C CA . ALA A 1 99 ? -5.556 4.373 12.029 1.00 73.69 99 ALA A CA 1
ATOM 722 C C . ALA A 1 99 ? -6.135 5.578 11.295 1.00 73.69 99 ALA A C 1
ATOM 724 O O . ALA A 1 99 ? -7.348 5.688 11.150 1.00 73.69 99 ALA A O 1
ATOM 725 N N . ALA A 1 100 ? -5.279 6.485 10.821 1.00 73.69 100 ALA A N 1
ATOM 726 C CA . ALA A 1 100 ? -5.747 7.531 9.924 1.00 73.69 100 ALA A CA 1
ATOM 727 C C . ALA A 1 100 ? -6.451 6.867 8.730 1.00 73.69 100 ALA A C 1
ATOM 729 O O . ALA A 1 100 ? -5.896 5.945 8.121 1.00 73.69 100 ALA A O 1
ATOM 730 N N . SER A 1 101 ? -7.652 7.346 8.389 1.00 70.56 101 SER A N 1
ATOM 731 C CA . SER A 1 101 ? -8.473 6.830 7.279 1.00 70.56 101 SER A CA 1
ATOM 732 C C . SER A 1 101 ? -7.717 6.812 5.941 1.00 70.56 101 SER A C 1
ATOM 734 O O . SER A 1 101 ? -8.092 6.097 5.018 1.00 70.56 101 SER A O 1
ATOM 736 N N . SER A 1 102 ? -6.627 7.578 5.858 1.00 71.44 102 SER A N 1
ATOM 737 C CA . SER A 1 102 ? -5.589 7.492 4.841 1.00 71.44 102 SER A CA 1
ATOM 738 C C . SER A 1 102 ? -4.221 7.553 5.522 1.00 71.44 102 SER A C 1
ATOM 740 O O . SER A 1 102 ? -3.941 8.497 6.261 1.00 71.44 102 SER A O 1
ATOM 742 N N . HIS A 1 103 ? -3.349 6.585 5.250 1.00 82.81 103 HIS A N 1
ATOM 743 C CA . HIS A 1 103 ? -1.937 6.642 5.626 1.00 82.81 103 HIS A CA 1
ATOM 744 C C . HIS A 1 103 ? -1.065 6.096 4.496 1.00 82.81 103 HIS A C 1
ATOM 746 O O . HIS A 1 103 ? -1.509 5.284 3.686 1.00 82.81 103 HIS A O 1
ATOM 752 N N . ASN A 1 104 ? 0.188 6.549 4.460 1.00 85.12 104 ASN A N 1
ATOM 753 C CA . ASN A 1 104 ? 1.168 6.118 3.474 1.00 85.12 104 ASN A CA 1
ATOM 754 C C . ASN A 1 104 ? 2.269 5.300 4.141 1.00 85.12 104 ASN A C 1
ATOM 756 O O . ASN A 1 104 ? 2.699 5.606 5.255 1.00 85.12 104 ASN A O 1
ATOM 760 N N . HIS A 1 105 ? 2.782 4.326 3.394 1.00 88.44 105 HIS A N 1
ATOM 761 C CA . HIS A 1 105 ? 4.033 3.658 3.710 1.00 88.44 105 HIS A CA 1
ATOM 762 C C . HIS A 1 105 ? 5.125 4.114 2.745 1.00 88.44 105 HIS A C 1
ATOM 764 O O . HIS A 1 105 ? 4.988 4.033 1.526 1.00 88.44 105 HIS A O 1
ATOM 770 N N . THR A 1 106 ? 6.234 4.583 3.300 1.00 93.31 106 THR A N 1
ATOM 771 C CA . THR A 1 106 ? 7.518 4.619 2.603 1.00 93.31 106 THR A CA 1
ATOM 772 C C . THR A 1 106 ? 8.008 3.187 2.378 1.00 93.31 106 THR A C 1
ATOM 774 O O . THR A 1 106 ? 7.690 2.284 3.153 1.00 93.31 106 THR A O 1
ATOM 777 N N . ILE A 1 107 ? 8.822 2.967 1.341 1.00 92.94 107 ILE A N 1
ATOM 778 C CA . ILE A 1 107 ? 9.355 1.631 1.018 1.00 92.94 107 ILE A CA 1
ATOM 779 C C . ILE A 1 107 ? 10.101 1.017 2.214 1.00 92.94 107 ILE A C 1
ATOM 781 O O . ILE A 1 107 ? 9.966 -0.174 2.479 1.00 92.94 107 ILE A O 1
ATOM 785 N N . ALA A 1 108 ? 10.824 1.837 2.986 1.00 93.38 108 ALA A N 1
ATOM 786 C CA . ALA A 1 108 ? 11.577 1.400 4.162 1.00 93.38 108 ALA A CA 1
ATOM 787 C C . ALA A 1 108 ? 10.700 0.814 5.287 1.00 93.38 108 ALA A C 1
ATOM 789 O O . ALA A 1 108 ? 11.204 0.066 6.120 1.00 93.38 108 ALA A O 1
ATOM 790 N N . GLN A 1 109 ? 9.399 1.129 5.316 1.00 94.81 109 GLN A N 1
ATOM 791 C CA . GLN A 1 109 ? 8.460 0.593 6.309 1.00 94.81 109 GLN A CA 1
ATOM 792 C C . GLN A 1 109 ? 7.969 -0.818 5.966 1.00 94.81 109 GLN A C 1
ATOM 794 O O . GLN A 1 109 ? 7.372 -1.471 6.818 1.00 94.81 109 GLN A O 1
ATOM 799 N N . VAL A 1 110 ? 8.226 -1.303 4.747 1.00 94.38 110 VAL A N 1
ATOM 800 C CA . VAL A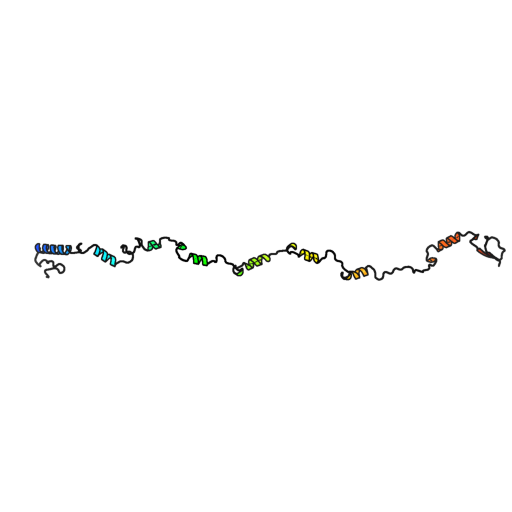 1 110 ? 7.852 -2.651 4.312 1.00 94.38 110 VAL A CA 1
ATOM 801 C C . VAL A 1 110 ? 9.122 -3.481 4.154 1.00 94.38 110 VAL A C 1
ATOM 803 O O . VAL A 1 110 ? 9.814 -3.418 3.135 1.00 94.38 110 VAL A O 1
ATOM 806 N N . THR A 1 111 ? 9.450 -4.263 5.185 1.00 95.12 111 THR A N 1
ATOM 807 C CA . THR A 1 111 ? 10.629 -5.138 5.190 1.00 95.12 111 THR A CA 1
ATOM 808 C C . THR A 1 111 ? 10.650 -6.029 3.944 1.00 95.12 111 THR A C 1
ATOM 810 O O . THR A 1 111 ? 9.701 -6.758 3.673 1.00 95.12 111 THR A O 1
ATOM 813 N N . GLY A 1 112 ? 11.740 -5.961 3.175 1.00 93.19 112 GLY A N 1
ATOM 814 C CA . GLY A 1 112 ? 11.935 -6.754 1.956 1.00 93.19 112 GLY A CA 1
ATOM 815 C C . GLY A 1 112 ? 11.351 -6.158 0.667 1.00 93.19 112 GLY A C 1
ATOM 816 O O . GLY A 1 112 ? 11.685 -6.650 -0.409 1.00 93.19 112 GLY A O 1
ATOM 817 N N . LEU A 1 113 ? 10.553 -5.081 0.725 1.00 94.50 113 LEU A N 1
ATOM 818 C CA . LEU A 1 113 ? 9.976 -4.464 -0.479 1.00 94.50 113 LEU A CA 1
ATOM 819 C C . LEU A 1 113 ? 11.050 -3.891 -1.411 1.00 94.50 113 LEU A C 1
ATOM 821 O O . LEU A 1 113 ? 10.979 -4.109 -2.617 1.00 94.50 113 LEU A O 1
ATOM 825 N N . GLN A 1 114 ? 12.065 -3.217 -0.859 1.00 93.69 114 GLN A N 1
ATOM 826 C CA . GLN A 1 114 ? 13.185 -2.689 -1.648 1.00 93.69 114 GLN A CA 1
ATOM 827 C C . GLN A 1 114 ? 13.889 -3.812 -2.423 1.00 93.69 114 GLN A C 1
ATOM 829 O O . GLN A 1 114 ? 13.997 -3.750 -3.641 1.00 93.69 114 GLN A O 1
ATOM 834 N N . THR A 1 115 ? 14.258 -4.898 -1.739 1.00 90.62 115 THR A N 1
ATOM 835 C CA . THR A 1 115 ? 14.900 -6.068 -2.355 1.00 90.62 115 THR A CA 1
ATOM 836 C C . THR A 1 115 ? 14.025 -6.718 -3.430 1.00 90.62 115 THR A C 1
ATOM 838 O O . THR A 1 115 ? 14.534 -7.128 -4.471 1.00 90.62 115 THR A O 1
ATOM 841 N N . ALA A 1 116 ? 12.709 -6.801 -3.210 1.00 90.00 116 ALA A N 1
ATOM 842 C CA . ALA A 1 116 ? 11.777 -7.350 -4.192 1.00 90.00 116 ALA A CA 1
ATOM 843 C C . ALA A 1 116 ? 11.667 -6.472 -5.452 1.00 90.00 116 ALA A C 1
ATOM 845 O O . ALA A 1 116 ? 11.625 -7.002 -6.565 1.00 90.00 116 ALA A O 1
ATOM 846 N N . LEU A 1 117 ? 11.639 -5.144 -5.285 1.00 89.25 117 LEU A N 1
ATOM 847 C CA . LEU A 1 117 ? 11.620 -4.183 -6.391 1.00 89.25 117 LEU A CA 1
ATOM 848 C C . LEU A 1 117 ? 12.939 -4.201 -7.171 1.00 89.25 117 LEU A C 1
ATOM 850 O O . LEU A 1 117 ? 12.914 -4.308 -8.397 1.00 89.25 117 LEU A O 1
ATOM 854 N N . ASP A 1 118 ? 14.076 -4.201 -6.477 1.00 86.06 118 ASP A N 1
ATOM 855 C CA . ASP A 1 118 ? 15.403 -4.287 -7.099 1.00 86.06 118 ASP A CA 1
ATOM 856 C C . ASP A 1 118 ? 15.575 -5.609 -7.870 1.00 86.06 118 ASP A C 1
ATOM 858 O O . ASP A 1 118 ? 16.128 -5.649 -8.972 1.00 86.06 118 ASP A O 1
ATOM 862 N N . GLY A 1 119 ? 15.012 -6.701 -7.341 1.00 85.56 119 GLY A N 1
ATOM 863 C CA . GLY A 1 119 ? 15.022 -8.017 -7.977 1.00 85.56 119 GLY A CA 1
ATOM 864 C C . GLY A 1 119 ? 14.215 -8.106 -9.277 1.00 85.56 119 GLY A C 1
ATOM 865 O O . GLY A 1 119 ? 14.503 -8.966 -10.110 1.00 85.56 119 GLY A O 1
ATOM 866 N N . LYS A 1 120 ? 13.237 -7.217 -9.511 1.00 82.62 120 LYS A N 1
ATOM 867 C CA . LYS A 1 120 ? 12.454 -7.215 -10.761 1.00 82.62 120 LYS A CA 1
ATOM 868 C C . LYS A 1 120 ? 13.261 -6.765 -11.976 1.00 82.62 120 LYS A C 1
ATOM 870 O O . LYS A 1 1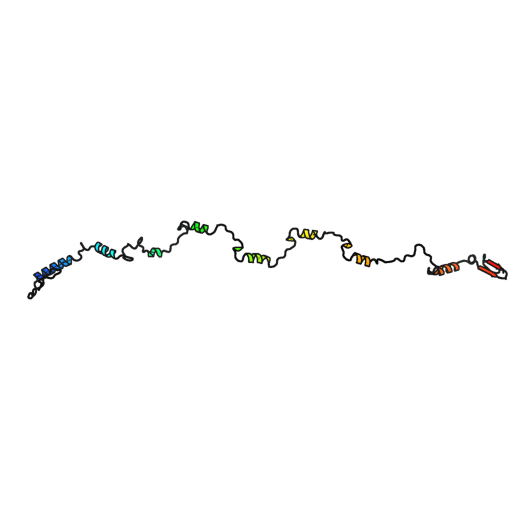20 ? 12.952 -7.201 -13.081 1.00 82.62 120 LYS A O 1
ATOM 875 N N . ALA A 1 121 ? 14.300 -5.952 -11.789 1.00 70.06 121 ALA A N 1
ATOM 876 C CA . ALA A 1 121 ? 15.163 -5.511 -12.884 1.00 70.06 121 ALA A CA 1
ATOM 877 C C . ALA A 1 121 ? 16.288 -6.516 -13.204 1.00 70.06 121 ALA A C 1
ATOM 879 O O . ALA A 1 121 ? 16.730 -6.602 -14.352 1.00 70.06 121 ALA A O 1
ATOM 880 N N . ALA A 1 122 ? 16.735 -7.293 -12.211 1.00 64.94 122 ALA A N 1
ATOM 881 C CA . ALA A 1 122 ? 17.980 -8.061 -12.280 1.00 64.94 122 ALA A CA 1
ATOM 882 C C . ALA A 1 122 ? 17.918 -9.365 -13.107 1.00 64.94 122 ALA A C 1
ATOM 884 O O . ALA A 1 122 ? 18.962 -9.914 -13.446 1.00 64.94 122 ALA A O 1
ATOM 885 N N . SER A 1 123 ? 16.736 -9.874 -13.475 1.00 63.72 123 SER A N 1
ATOM 886 C CA . SER A 1 123 ? 16.601 -11.230 -14.048 1.00 63.72 123 SER A CA 1
ATOM 887 C C . SER A 1 123 ? 16.763 -11.333 -15.578 1.00 63.72 123 SER A C 1
ATOM 889 O O . SER A 1 123 ? 16.387 -12.348 -16.160 1.00 63.72 123 SER A O 1
ATOM 891 N N . SER A 1 124 ? 17.366 -10.330 -16.224 1.00 62.62 124 SER A N 1
ATOM 892 C CA . SER A 1 124 ? 17.426 -10.091 -17.679 1.00 62.62 124 SER A CA 1
ATOM 893 C C . SER A 1 124 ? 16.178 -9.415 -18.253 1.00 62.62 124 SER A C 1
ATOM 895 O O . SER A 1 124 ? 15.057 -9.910 -18.163 1.00 62.62 124 SER A O 1
ATOM 897 N N . HIS A 1 125 ? 16.392 -8.263 -18.880 1.00 68.12 125 HIS A N 1
ATOM 898 C CA . HIS A 1 125 ? 15.451 -7.690 -19.826 1.00 68.12 125 HIS A CA 1
ATOM 899 C C . HIS A 1 125 ? 16.247 -7.070 -20.973 1.00 68.12 125 HIS A C 1
ATOM 901 O O . HIS A 1 125 ? 17.327 -6.515 -20.779 1.00 68.12 125 HIS A O 1
ATOM 907 N N . SER A 1 126 ? 15.725 -7.224 -22.184 1.00 77.81 126 SER A N 1
ATOM 908 C CA . SER A 1 126 ? 16.248 -6.594 -23.389 1.00 77.81 126 SER A CA 1
ATOM 909 C C . SER A 1 126 ? 15.230 -5.570 -23.862 1.00 77.81 126 SER A C 1
ATOM 911 O O . SER A 1 126 ? 14.022 -5.783 -23.734 1.00 77.81 126 SER A O 1
ATOM 913 N N . HIS A 1 127 ? 15.713 -4.463 -24.418 1.00 81.75 127 HIS A N 1
ATOM 914 C CA . HIS A 1 127 ? 14.867 -3.492 -25.085 1.00 81.75 127 HIS A CA 1
ATOM 915 C C . HIS A 1 127 ? 15.115 -3.546 -26.588 1.00 81.75 127 HIS A C 1
ATOM 917 O O . HIS A 1 127 ? 16.234 -3.345 -27.055 1.00 81.75 127 HIS A O 1
ATOM 923 N N . SER A 1 128 ? 14.048 -3.757 -27.356 1.00 90.75 128 SER A N 1
ATOM 924 C CA . SER A 1 128 ? 14.052 -3.415 -28.775 1.00 90.75 128 SER A CA 1
ATOM 925 C C . SER A 1 128 ? 14.319 -1.918 -28.930 1.00 90.75 128 SER A C 1
ATOM 927 O O . SER A 1 128 ? 13.868 -1.117 -28.112 1.00 90.75 128 SER A O 1
ATOM 929 N N . ILE A 1 129 ? 15.017 -1.524 -29.996 1.00 90.12 129 ILE A N 1
ATOM 930 C CA . ILE A 1 129 ? 15.356 -0.118 -30.266 1.00 90.12 129 ILE A CA 1
ATOM 931 C C . ILE A 1 129 ? 14.123 0.800 -30.324 1.00 90.12 129 ILE A C 1
ATOM 933 O O . ILE A 1 129 ? 14.187 1.957 -29.919 1.00 90.12 129 ILE A O 1
ATOM 937 N N . SER A 1 130 ? 12.977 0.250 -30.735 1.00 90.88 130 SER A N 1
ATOM 938 C CA . SER A 1 130 ? 11.670 0.913 -30.752 1.00 90.88 130 SER A CA 1
ATOM 939 C C . SER A 1 130 ? 11.178 1.362 -29.374 1.00 90.88 130 SER A C 1
ATOM 941 O O . SER A 1 130 ? 10.303 2.219 -29.299 1.00 90.88 130 SER A O 1
ATOM 943 N N . ASN A 1 131 ? 11.721 0.806 -28.286 1.00 92.19 131 ASN A N 1
ATOM 944 C CA . ASN A 1 131 ? 11.360 1.193 -26.921 1.00 92.19 131 ASN A CA 1
ATOM 945 C C . ASN A 1 131 ? 11.926 2.564 -26.531 1.00 92.19 131 ASN A C 1
ATOM 947 O O . ASN A 1 131 ? 11.460 3.160 -25.563 1.00 92.19 131 ASN A O 1
ATOM 951 N N . VAL A 1 132 ? 12.925 3.065 -27.263 1.00 91.88 132 VAL A N 1
ATOM 952 C CA . VAL A 1 132 ? 13.511 4.385 -27.034 1.00 91.88 132 VAL A CA 1
ATOM 953 C C . VAL A 1 132 ? 13.109 5.291 -28.189 1.00 91.88 132 VAL A C 1
ATOM 955 O O . VAL A 1 132 ? 13.676 5.232 -29.282 1.00 91.88 132 VAL A O 1
ATOM 958 N N . SER A 1 133 ? 12.109 6.139 -27.941 1.00 93.94 133 SER A N 1
ATOM 959 C CA . SER A 1 133 ? 11.645 7.121 -28.924 1.00 93.94 133 SER A CA 1
ATOM 960 C C . SER A 1 133 ? 12.817 7.976 -29.422 1.00 93.94 133 SER A C 1
ATOM 962 O O . SER A 1 133 ? 13.572 8.533 -28.627 1.00 93.94 133 SER A O 1
ATOM 964 N N . GLY A 1 134 ? 12.998 8.038 -30.744 1.00 91.44 134 GLY A N 1
ATOM 965 C CA . GLY A 1 134 ? 14.071 8.795 -31.399 1.00 91.44 134 GLY A CA 1
ATOM 966 C C . GLY A 1 134 ? 15.428 8.087 -31.518 1.00 91.44 134 GLY A C 1
ATOM 967 O O . GLY A 1 134 ? 16.263 8.551 -32.292 1.00 91.44 134 GLY A O 1
ATOM 968 N N . LEU A 1 135 ? 15.661 6.952 -30.842 1.00 92.75 135 LEU A N 1
ATOM 969 C CA . LEU A 1 135 ? 16.943 6.234 -30.936 1.00 92.75 135 LEU A CA 1
ATOM 970 C C . LEU A 1 135 ? 17.190 5.675 -32.341 1.00 92.75 135 LEU A C 1
ATOM 972 O O . LEU A 1 135 ? 18.294 5.815 -32.861 1.00 92.75 135 LEU A O 1
ATOM 976 N N . GLN A 1 136 ? 16.160 5.106 -32.976 1.00 92.31 136 GLN A N 1
ATOM 977 C CA . GLN A 1 136 ? 16.256 4.614 -34.354 1.00 92.31 136 GLN A CA 1
ATOM 978 C C . GLN A 1 136 ? 16.667 5.743 -35.309 1.00 92.31 136 GLN A C 1
ATOM 980 O O . GLN A 1 136 ? 17.668 5.622 -36.003 1.00 92.31 136 GLN A O 1
ATOM 985 N N . SER A 1 137 ? 15.983 6.889 -35.257 1.00 88.38 137 SER A N 1
ATOM 986 C CA . SER A 1 137 ? 16.310 8.051 -36.093 1.00 88.38 137 SER A CA 1
ATOM 987 C C . SER A 1 137 ? 17.708 8.616 -35.821 1.00 88.38 137 SER A C 1
ATOM 989 O O . SER A 1 137 ? 18.377 9.063 -36.749 1.00 88.38 137 SER A O 1
ATOM 991 N N . ALA A 1 138 ? 18.173 8.592 -34.568 1.00 88.25 138 ALA A N 1
ATOM 992 C CA . ALA A 1 138 ? 19.521 9.031 -34.216 1.00 88.25 138 ALA A CA 1
ATOM 993 C C . ALA A 1 138 ? 20.606 8.096 -34.781 1.00 88.25 138 ALA A C 1
ATOM 995 O O . ALA A 1 138 ? 21.635 8.578 -35.262 1.00 88.25 138 ALA A O 1
ATOM 996 N N . LEU A 1 139 ? 20.381 6.776 -34.748 1.00 87.62 139 LEU A N 1
ATOM 997 C CA . LEU A 1 139 ? 21.283 5.800 -35.367 1.00 87.62 139 LEU A CA 1
ATOM 998 C C . LEU A 1 139 ? 21.248 5.887 -36.896 1.00 87.62 139 LEU A C 1
ATOM 1000 O O . LEU A 1 139 ? 22.307 5.923 -37.522 1.00 87.62 139 LEU A O 1
ATOM 1004 N N . ASP A 1 140 ? 20.060 6.013 -37.488 1.00 84.44 140 ASP A N 1
ATOM 1005 C CA . ASP A 1 140 ? 19.892 6.194 -38.934 1.00 84.44 140 ASP A CA 1
ATOM 1006 C C . ASP A 1 140 ? 20.566 7.491 -39.413 1.00 84.44 140 ASP A C 1
ATOM 1008 O O . ASP A 1 140 ? 21.159 7.538 -40.485 1.00 84.44 140 ASP A O 1
ATOM 1012 N N . GLY A 1 141 ? 20.565 8.541 -38.586 1.00 82.50 141 GLY A N 1
ATOM 1013 C CA . GLY A 1 141 ? 21.272 9.792 -38.864 1.00 82.50 141 GLY A CA 1
ATOM 1014 C C . GLY A 1 141 ? 22.800 9.699 -38.767 1.00 82.50 141 GLY A C 1
ATOM 1015 O O . GLY A 1 141 ? 23.498 10.533 -39.344 1.00 82.50 141 GLY A O 1
ATOM 1016 N N . LYS A 1 142 ? 23.351 8.701 -38.060 1.00 81.25 142 LYS A N 1
ATOM 1017 C CA . LYS A 1 142 ? 24.809 8.488 -37.978 1.00 81.25 142 LYS A CA 1
ATOM 1018 C C . LYS A 1 142 ? 25.383 7.864 -39.243 1.00 81.25 142 LYS A C 1
ATOM 1020 O O . LYS A 1 142 ? 26.517 8.175 -39.600 1.00 81.25 142 LYS A O 1
ATOM 1025 N N . ALA A 1 143 ? 24.607 7.029 -39.919 1.00 68.69 143 ALA A N 1
ATOM 1026 C CA . ALA A 1 143 ? 24.935 6.493 -41.227 1.00 68.69 143 ALA A CA 1
ATOM 1027 C C . ALA A 1 143 ? 24.065 7.204 -42.266 1.00 68.69 143 ALA A C 1
ATOM 1029 O O . ALA A 1 143 ? 23.059 6.661 -42.710 1.00 68.69 143 ALA A O 1
ATOM 1030 N N . ALA A 1 144 ? 24.424 8.438 -42.639 1.00 65.31 144 ALA A N 1
ATOM 1031 C CA . ALA A 1 144 ? 23.711 9.147 -43.699 1.00 65.31 144 ALA A CA 1
ATOM 1032 C C . ALA A 1 144 ? 23.527 8.217 -44.915 1.00 65.31 144 ALA A C 1
ATOM 1034 O O . ALA A 1 144 ? 24.499 7.614 -45.379 1.00 65.31 144 ALA A O 1
ATOM 1035 N N . SER A 1 145 ? 22.289 8.106 -45.422 1.00 62.53 145 SER A N 1
ATOM 1036 C CA . SER A 1 145 ? 21.885 7.155 -46.478 1.00 62.53 145 SER A CA 1
ATOM 1037 C C . SER A 1 145 ? 22.684 7.279 -47.784 1.00 62.53 145 SER A C 1
ATOM 1039 O O . SER A 1 145 ? 22.605 6.413 -48.648 1.00 62.53 145 SER A O 1
ATOM 1041 N N . SER A 1 146 ? 23.470 8.345 -47.922 1.00 64.12 146 SER A N 1
ATOM 1042 C CA . SER A 1 146 ? 24.516 8.509 -48.920 1.00 64.12 146 SER A CA 1
ATOM 1043 C C . SER A 1 146 ? 25.691 9.222 -48.256 1.00 64.12 146 SER A C 1
ATOM 1045 O O . SER A 1 146 ? 25.564 10.384 -47.866 1.00 64.12 146 SER A O 1
ATOM 1047 N N . HIS A 1 147 ? 26.840 8.559 -48.154 1.00 71.12 147 HIS A N 1
ATOM 1048 C CA . HIS A 1 147 ? 28.101 9.219 -47.835 1.00 71.12 147 HIS A CA 1
ATOM 1049 C C . HIS A 1 147 ? 29.177 8.799 -48.833 1.00 71.12 147 HIS A C 1
ATOM 1051 O O . HIS A 1 147 ? 29.198 7.669 -49.314 1.00 71.12 147 HIS A O 1
ATOM 1057 N N . ASN A 1 148 ? 30.064 9.743 -49.137 1.00 77.00 148 ASN A N 1
ATOM 1058 C CA . ASN A 1 148 ? 31.216 9.533 -49.997 1.00 77.00 148 ASN A CA 1
ATOM 1059 C C . ASN A 1 148 ? 32.475 9.519 -49.140 1.00 77.00 148 ASN A C 1
ATOM 1061 O O . ASN A 1 148 ? 32.591 10.300 -48.193 1.00 77.00 148 ASN A O 1
ATOM 1065 N N . HIS A 1 149 ? 33.432 8.683 -49.529 1.00 82.88 149 HIS A N 1
ATOM 1066 C CA . HIS A 1 149 ? 34.774 8.729 -48.979 1.00 82.88 149 HIS A CA 1
ATOM 1067 C C . HIS A 1 149 ? 35.729 9.365 -49.981 1.00 82.88 149 HIS A C 1
ATOM 1069 O O . HIS A 1 149 ? 35.786 8.959 -51.142 1.00 82.88 149 HIS A O 1
ATOM 1075 N N . THR A 1 150 ? 36.511 10.346 -49.538 1.00 89.38 150 THR A N 1
ATOM 1076 C CA . THR A 1 150 ? 37.727 10.709 -50.264 1.00 89.38 150 THR A CA 1
ATOM 1077 C C . THR A 1 150 ? 38.741 9.580 -50.102 1.00 89.38 150 THR A C 1
ATOM 1079 O O . THR A 1 150 ? 38.741 8.855 -49.107 1.00 89.38 150 THR A O 1
ATOM 1082 N N . ILE A 1 151 ? 39.639 9.428 -51.072 1.00 89.31 151 ILE A N 1
ATOM 1083 C CA . ILE A 1 151 ? 40.643 8.356 -51.068 1.00 89.31 151 ILE A CA 1
ATOM 1084 C C . ILE A 1 151 ? 41.501 8.360 -49.786 1.00 89.31 151 ILE A C 1
ATOM 1086 O O . ILE A 1 151 ? 41.876 7.302 -49.294 1.00 89.31 151 ILE A O 1
ATOM 1090 N N . ALA A 1 152 ? 41.746 9.544 -49.209 1.00 88.81 152 ALA A N 1
ATOM 1091 C CA . ALA A 1 152 ? 42.522 9.723 -47.982 1.00 88.81 152 ALA A CA 1
ATOM 1092 C C . ALA A 1 152 ? 41.815 9.185 -46.725 1.00 88.81 152 ALA A C 1
ATOM 1094 O O . ALA A 1 152 ? 42.472 8.906 -45.727 1.00 88.81 152 ALA A O 1
ATOM 1095 N N . GLN A 1 153 ? 40.487 9.036 -46.763 1.00 91.44 153 GLN A N 1
ATOM 1096 C CA . GLN A 1 153 ? 39.705 8.485 -45.654 1.00 91.44 153 GLN A CA 1
ATOM 1097 C C . GLN A 1 153 ? 39.765 6.956 -45.599 1.00 91.44 153 GLN A C 1
ATOM 1099 O O . GLN A 1 153 ? 39.452 6.376 -44.563 1.00 91.44 153 GLN A O 1
ATOM 1104 N N . ILE A 1 154 ? 40.179 6.303 -46.689 1.00 89.88 154 ILE A N 1
ATOM 1105 C CA . ILE A 1 154 ? 40.335 4.853 -46.744 1.00 89.88 154 ILE A CA 1
ATOM 1106 C C . ILE A 1 154 ? 41.819 4.528 -46.626 1.00 89.88 154 ILE A C 1
ATOM 1108 O O . ILE A 1 154 ? 42.587 4.639 -47.586 1.00 89.88 154 ILE A O 1
ATOM 1112 N N . THR A 1 155 ? 42.228 4.122 -45.425 1.00 92.88 155 THR A N 1
ATOM 1113 C CA . THR A 1 155 ? 43.602 3.701 -45.147 1.00 92.88 155 THR A CA 1
ATOM 1114 C C . THR A 1 155 ? 44.067 2.687 -46.199 1.00 92.88 155 THR A C 1
ATOM 1116 O O . THR A 1 155 ? 43.371 1.718 -46.490 1.00 92.88 155 THR A O 1
ATOM 1119 N N . ASN A 1 156 ? 45.250 2.921 -46.774 1.00 91.12 156 ASN A N 1
ATOM 1120 C CA . ASN A 1 156 ? 45.902 2.098 -47.805 1.00 91.12 156 ASN A CA 1
ATOM 1121 C C . ASN A 1 156 ? 45.275 2.097 -49.215 1.00 91.12 156 ASN A C 1
ATOM 1123 O O . ASN A 1 156 ? 45.875 1.509 -50.119 1.00 91.12 156 ASN A O 1
ATOM 1127 N N . LEU A 1 157 ? 44.139 2.765 -49.463 1.00 91.75 157 LEU A N 1
ATOM 1128 C CA . LEU A 1 157 ? 43.523 2.774 -50.801 1.00 91.75 157 LEU A CA 1
ATOM 1129 C C . LEU A 1 157 ? 44.418 3.455 -51.845 1.00 91.75 157 LEU A C 1
ATOM 1131 O O . LEU A 1 157 ? 44.634 2.888 -52.914 1.00 91.75 157 LEU A O 1
ATOM 1135 N N . GLN A 1 158 ? 44.993 4.617 -51.512 1.00 91.12 158 GLN A N 1
ATOM 1136 C CA . GLN A 1 158 ? 45.926 5.336 -52.391 1.00 91.12 158 GLN A CA 1
ATOM 1137 C C . GLN A 1 158 ? 47.114 4.447 -52.787 1.00 91.12 158 GLN A C 1
ATOM 1139 O O . GLN A 1 158 ? 47.334 4.195 -53.965 1.00 91.12 158 GLN A O 1
ATOM 1144 N N . SER A 1 159 ? 47.806 3.868 -51.799 1.00 87.38 159 SER A N 1
ATOM 1145 C CA . SER A 1 159 ? 48.964 2.999 -52.045 1.00 87.38 159 SER A CA 1
ATOM 1146 C C . SER A 1 159 ? 48.613 1.753 -52.866 1.00 87.38 159 SER A C 1
ATOM 1148 O O . SER A 1 159 ? 49.424 1.309 -53.675 1.00 87.38 159 SER A O 1
ATOM 1150 N N . THR A 1 160 ? 47.412 1.196 -52.689 1.00 87.88 160 THR A N 1
ATOM 1151 C CA . THR A 1 160 ? 46.949 0.033 -53.462 1.00 87.88 160 THR A CA 1
ATOM 1152 C C . THR A 1 160 ? 46.688 0.400 -54.925 1.00 87.88 160 THR A C 1
ATOM 1154 O O . THR A 1 160 ? 47.064 -0.352 -55.826 1.00 87.88 160 THR A O 1
ATOM 1157 N N . LEU A 1 161 ? 46.065 1.556 -55.179 1.00 86.62 161 LEU A N 1
ATOM 1158 C CA . LEU A 1 161 ? 45.808 2.053 -56.533 1.00 86.62 161 LEU A CA 1
ATOM 1159 C C . LEU A 1 161 ? 47.106 2.437 -57.254 1.00 86.62 161 LEU A C 1
ATOM 1161 O O . LEU A 1 161 ? 47.293 2.043 -58.405 1.00 86.62 161 LEU A O 1
ATOM 1165 N N . ASP A 1 162 ? 48.029 3.095 -56.554 1.00 83.38 162 ASP A N 1
ATOM 1166 C CA . ASP A 1 162 ? 49.364 3.428 -57.068 1.00 83.38 162 ASP A CA 1
ATOM 1167 C C . ASP A 1 162 ? 50.209 2.174 -57.349 1.00 83.38 162 ASP A C 1
ATOM 1169 O O . ASP A 1 162 ? 51.064 2.171 -58.230 1.00 83.38 162 ASP A O 1
ATOM 1173 N N . GLY A 1 163 ? 49.959 1.072 -56.634 1.00 82.06 163 GLY A N 1
ATOM 1174 C CA . GLY A 1 163 ? 50.563 -0.227 -56.934 1.00 82.06 163 GLY A CA 1
ATOM 1175 C C . GLY A 1 163 ? 49.965 -0.910 -58.170 1.00 82.06 163 GLY A C 1
ATOM 1176 O O . GLY A 1 163 ? 50.660 -1.642 -58.873 1.00 82.06 163 GLY A O 1
ATOM 1177 N N . LYS A 1 164 ? 48.677 -0.675 -58.457 1.00 81.12 164 LYS A N 1
ATOM 1178 C CA . LYS A 1 164 ? 47.956 -1.225 -59.620 1.00 81.12 164 LYS A CA 1
ATOM 1179 C C . LYS A 1 164 ? 48.339 -0.520 -60.917 1.00 81.12 164 LYS A C 1
ATOM 1181 O O . LYS A 1 164 ? 48.557 -1.180 -61.931 1.00 81.12 164 LYS A O 1
ATOM 1186 N N . ALA A 1 165 ? 48.408 0.805 -60.889 1.00 65.69 165 ALA A N 1
ATOM 1187 C CA . ALA A 1 165 ? 48.955 1.596 -61.974 1.00 65.69 165 ALA A CA 1
ATOM 1188 C C . ALA A 1 165 ? 50.437 1.782 -61.682 1.00 65.69 165 ALA A C 1
ATOM 1190 O O . ALA A 1 165 ? 50.799 2.752 -61.032 1.00 65.69 165 ALA A O 1
ATOM 1191 N N . ALA A 1 166 ? 51.283 0.838 -62.112 1.00 63.31 166 ALA A N 1
ATOM 1192 C CA . ALA A 1 166 ? 52.725 0.957 -61.936 1.00 63.31 166 ALA A CA 1
ATOM 1193 C C . ALA A 1 166 ? 53.155 2.400 -62.243 1.00 63.31 166 ALA A C 1
ATOM 1195 O O . ALA A 1 166 ? 53.027 2.866 -63.380 1.00 63.31 166 ALA A O 1
ATOM 1196 N N . SER A 1 167 ? 53.626 3.102 -61.207 1.00 59.31 167 SER A N 1
ATOM 1197 C CA . SER A 1 167 ? 54.011 4.520 -61.259 1.00 59.31 167 SER A CA 1
ATOM 1198 C C . SER A 1 167 ? 55.077 4.795 -62.342 1.00 59.31 167 SER A C 1
ATOM 1200 O O . SER A 1 167 ? 55.270 5.929 -62.759 1.00 59.31 167 SER A O 1
ATOM 1202 N N . ASN A 1 168 ? 55.702 3.730 -62.865 1.00 58.19 168 ASN A N 1
ATOM 1203 C CA . ASN A 1 168 ? 56.649 3.708 -63.978 1.00 58.19 168 ASN A CA 1
ATOM 1204 C C . ASN A 1 168 ? 56.263 2.705 -65.087 1.00 58.19 168 ASN A C 1
ATOM 1206 O O . ASN A 1 168 ? 57.115 1.937 -65.535 1.00 58.19 168 ASN A O 1
ATOM 1210 N N . HIS A 1 169 ? 55.009 2.645 -65.548 1.00 62.91 169 HIS A N 1
ATOM 1211 C CA . HIS A 1 169 ? 54.778 1.985 -66.839 1.00 62.91 169 HIS A CA 1
ATOM 1212 C C . HIS A 1 169 ? 55.225 2.929 -67.960 1.00 62.91 169 HIS A C 1
ATOM 1214 O O . HIS A 1 169 ? 54.679 4.013 -68.156 1.00 62.91 169 HIS A O 1
ATOM 1220 N N . THR A 1 170 ? 56.277 2.533 -68.669 1.00 62.06 170 THR A N 1
ATOM 1221 C CA . THR A 1 170 ? 56.792 3.270 -69.816 1.00 62.06 170 THR A CA 1
ATOM 1222 C C . THR A 1 170 ? 56.186 2.687 -71.081 1.00 62.06 170 THR A C 1
ATOM 1224 O O . THR A 1 170 ? 56.255 1.488 -71.351 1.00 62.06 170 THR A O 1
ATOM 1227 N N . HIS A 1 171 ? 55.567 3.544 -71.881 1.00 70.00 171 HIS A N 1
ATOM 1228 C CA . HIS A 1 171 ? 55.202 3.173 -73.233 1.00 70.00 171 HIS A CA 1
ATOM 1229 C C . HIS A 1 171 ? 56.400 3.419 -74.138 1.00 70.00 171 HIS A C 1
ATOM 1231 O O . HIS A 1 171 ? 56.855 4.553 -74.286 1.00 70.00 171 HIS A O 1
ATOM 1237 N N . ASN A 1 172 ? 56.904 2.358 -74.758 1.00 71.56 172 ASN A N 1
ATOM 1238 C CA . ASN A 1 172 ? 57.984 2.467 -75.727 1.00 71.56 172 ASN A CA 1
ATOM 1239 C C . ASN A 1 172 ? 57.399 2.865 -77.091 1.00 71.56 172 ASN A C 1
ATOM 1241 O O . ASN A 1 172 ? 57.324 2.063 -78.021 1.00 71.56 172 ASN A O 1
ATOM 1245 N N . TYR A 1 173 ? 56.892 4.095 -77.177 1.00 78.56 173 TYR A N 1
ATOM 1246 C CA . TYR A 1 173 ? 56.435 4.663 -78.438 1.00 78.56 173 TYR A CA 1
ATOM 1247 C C . TYR A 1 173 ? 57.644 4.938 -79.334 1.00 78.56 173 TYR A C 1
ATOM 1249 O O . TYR A 1 173 ? 58.672 5.434 -78.871 1.00 78.56 173 TYR A O 1
ATOM 1257 N N . ALA A 1 174 ? 57.523 4.633 -80.626 1.00 76.31 174 ALA A N 1
ATOM 1258 C CA . ALA A 1 174 ? 58.512 5.092 -81.592 1.00 76.31 174 ALA A CA 1
ATOM 1259 C C . ALA A 1 174 ? 58.531 6.636 -81.590 1.00 76.31 174 ALA A C 1
ATOM 1261 O O . ALA A 1 174 ? 57.459 7.247 -81.523 1.00 76.31 174 ALA A O 1
ATOM 1262 N N . PRO A 1 175 ? 59.709 7.285 -81.650 1.00 80.25 175 PRO A N 1
ATOM 1263 C CA . PRO A 1 175 ? 59.774 8.738 -81.694 1.00 80.25 175 PRO A CA 1
ATOM 1264 C C . PRO A 1 175 ? 59.040 9.266 -82.932 1.00 80.25 175 PRO A C 1
ATOM 1266 O O . PRO A 1 175 ? 59.037 8.625 -83.989 1.00 80.25 175 PRO A O 1
ATOM 1269 N N . SER A 1 176 ? 58.437 10.456 -82.804 1.00 81.38 176 SER A N 1
ATOM 1270 C CA . SER A 1 176 ? 57.634 11.095 -83.861 1.00 81.38 176 SER A CA 1
ATOM 1271 C C . SER A 1 176 ? 58.382 11.244 -85.188 1.00 81.38 176 SER A C 1
ATOM 1273 O O . SER A 1 176 ? 57.760 11.344 -86.240 1.00 81.38 176 SER A O 1
ATOM 1275 N N . SER A 1 177 ? 59.714 11.244 -85.135 1.00 78.50 177 SER A N 1
ATOM 1276 C CA . SER A 1 177 ? 60.588 11.076 -86.287 1.00 78.50 177 SER A CA 1
ATOM 1277 C C . SER A 1 177 ? 61.499 9.878 -86.040 1.00 78.50 177 SER A C 1
ATOM 1279 O O . SER A 1 177 ? 62.252 9.853 -85.064 1.00 78.50 177 SER A O 1
ATOM 1281 N N . HIS A 1 178 ? 61.415 8.881 -86.914 1.00 84.69 178 HIS A N 1
ATOM 1282 C CA . HIS A 1 178 ? 62.322 7.744 -86.946 1.00 84.69 178 HIS A CA 1
ATOM 1283 C C . HIS A 1 178 ? 62.534 7.295 -88.388 1.00 84.69 178 HIS A C 1
ATOM 1285 O O . HIS A 1 178 ? 61.689 7.504 -89.256 1.00 84.69 178 HIS A O 1
ATOM 1291 N N . ASN A 1 179 ? 63.674 6.651 -88.616 1.00 82.25 179 ASN A N 1
ATOM 1292 C CA . ASN A 1 179 ? 64.030 6.070 -89.899 1.00 82.25 179 ASN A CA 1
ATOM 1293 C C . ASN A 1 179 ? 64.103 4.552 -89.756 1.00 82.25 179 ASN A C 1
ATOM 1295 O O . ASN A 1 179 ? 64.497 4.044 -88.704 1.00 82.25 179 ASN A O 1
ATOM 1299 N N . HIS A 1 180 ? 63.793 3.847 -90.841 1.00 86.50 180 HIS A N 1
ATOM 1300 C CA . HIS A 1 180 ? 64.034 2.417 -90.953 1.00 86.50 180 HIS A CA 1
ATOM 1301 C C . HIS A 1 180 ? 65.076 2.131 -92.030 1.00 86.50 180 HIS A C 1
ATOM 1303 O O . HIS A 1 180 ? 64.997 2.658 -93.139 1.00 86.50 180 HIS A O 1
ATOM 1309 N N . THR A 1 181 ? 66.042 1.271 -91.727 1.00 90.88 181 THR A N 1
ATOM 1310 C CA . THR A 1 181 ? 66.842 0.627 -92.768 1.00 90.88 181 THR A CA 1
ATOM 1311 C C . THR A 1 181 ? 65.983 -0.414 -93.486 1.00 90.88 181 THR A C 1
ATOM 1313 O O . THR A 1 181 ? 65.028 -0.948 -92.921 1.00 90.88 181 THR A O 1
ATOM 1316 N N . ILE A 1 182 ? 66.326 -0.750 -94.732 1.00 88.31 182 ILE A N 1
ATOM 1317 C CA . ILE A 1 182 ? 65.559 -1.723 -95.529 1.00 88.31 182 ILE A CA 1
ATOM 1318 C C . ILE A 1 182 ? 65.421 -3.088 -94.827 1.00 88.31 182 ILE A C 1
ATOM 1320 O O . ILE A 1 182 ? 64.393 -3.745 -94.949 1.00 88.31 182 ILE A O 1
ATOM 1324 N N . ALA A 1 183 ? 66.429 -3.479 -94.037 1.00 87.50 183 ALA A N 1
ATOM 1325 C CA . ALA A 1 183 ? 66.452 -4.728 -93.280 1.00 87.50 183 ALA A CA 1
ATOM 1326 C C . ALA A 1 183 ? 65.468 -4.743 -92.097 1.00 87.50 183 ALA A C 1
ATOM 1328 O O . ALA A 1 183 ? 65.079 -5.815 -91.647 1.00 87.50 183 ALA A O 1
ATOM 1329 N N . GLN A 1 184 ? 65.058 -3.571 -91.598 1.00 91.62 184 GLN A N 1
ATOM 1330 C CA . GLN A 1 184 ? 64.083 -3.450 -90.508 1.00 91.62 184 GLN A CA 1
ATOM 1331 C C . GLN A 1 184 ? 62.638 -3.624 -90.989 1.00 91.62 184 GLN A C 1
ATOM 1333 O O . GLN A 1 184 ? 61.745 -3.829 -90.171 1.00 91.62 184 GLN A O 1
ATOM 1338 N N . VAL A 1 185 ? 62.402 -3.569 -92.304 1.00 91.12 185 VAL A N 1
ATOM 1339 C CA . VAL A 1 185 ? 61.081 -3.775 -92.899 1.00 91.12 185 VAL A CA 1
ATOM 1340 C C . VAL A 1 185 ? 61.052 -5.147 -93.563 1.00 91.12 185 VAL A C 1
ATOM 1342 O O . VAL A 1 185 ? 61.442 -5.317 -94.720 1.00 91.12 185 VAL A O 1
ATOM 1345 N N . THR A 1 186 ? 60.593 -6.149 -92.813 1.00 93.25 186 THR A N 1
ATOM 1346 C CA . THR A 1 186 ? 60.477 -7.533 -93.286 1.00 93.25 186 THR A CA 1
ATOM 1347 C C . THR A 1 186 ? 59.759 -7.594 -94.637 1.00 93.25 186 THR A C 1
ATOM 1349 O O . THR A 1 186 ? 58.630 -7.131 -94.778 1.00 93.25 186 THR A O 1
ATOM 1352 N N . GLY A 1 187 ? 60.420 -8.171 -95.644 1.00 91.75 187 GLY A N 1
ATOM 1353 C CA . GLY A 1 187 ? 59.870 -8.351 -96.992 1.00 91.75 187 GLY A CA 1
ATOM 1354 C C . GLY A 1 187 ? 60.066 -7.177 -97.959 1.00 91.75 187 GLY A C 1
ATOM 1355 O O . GLY A 1 187 ? 59.890 -7.375 -99.162 1.00 91.75 187 GLY A O 1
ATOM 1356 N N . LEU A 1 188 ? 60.500 -5.996 -97.500 1.00 93.56 188 LEU A N 1
ATOM 1357 C CA . LEU A 1 188 ? 60.720 -4.838 -98.380 1.00 93.56 188 LEU A CA 1
ATOM 1358 C C . LEU A 1 188 ? 61.816 -5.102 -99.424 1.00 93.56 188 LEU A C 1
ATOM 1360 O O . LEU A 1 188 ? 61.635 -4.777 -100.595 1.00 93.56 188 LEU A O 1
ATOM 1364 N N . GLN A 1 189 ? 62.915 -5.761 -99.034 1.00 93.94 189 GLN A N 1
ATOM 1365 C CA . GLN A 1 189 ? 63.981 -6.142 -99.970 1.00 93.94 189 GLN A CA 1
ATOM 1366 C C . GLN A 1 189 ? 63.467 -7.086 -101.065 1.00 93.94 189 GLN A C 1
ATOM 1368 O O . GLN A 1 189 ? 63.741 -6.882 -102.245 1.00 93.94 189 GLN A O 1
ATOM 1373 N N . THR A 1 190 ? 62.686 -8.099 -100.685 1.00 92.00 190 THR A N 1
ATOM 1374 C CA . THR A 1 190 ? 62.091 -9.048 -101.633 1.00 92.00 190 THR A CA 1
ATOM 1375 C C . THR A 1 190 ? 61.145 -8.340 -102.599 1.00 92.00 190 THR A C 1
ATOM 1377 O O . THR A 1 190 ? 61.191 -8.600 -103.798 1.00 92.00 190 THR A O 1
ATOM 1380 N N . ALA A 1 191 ? 60.322 -7.412 -102.102 1.00 90.44 191 ALA A N 1
ATOM 1381 C CA . ALA A 1 191 ? 59.406 -6.638 -102.932 1.00 90.44 191 ALA A CA 1
ATOM 1382 C C . ALA A 1 191 ? 60.146 -5.739 -103.938 1.00 90.44 191 ALA A C 1
ATOM 1384 O O . ALA A 1 191 ? 59.761 -5.685 -105.107 1.00 90.44 191 ALA A O 1
ATOM 1385 N N . LEU A 1 192 ? 61.225 -5.071 -103.513 1.00 89.88 192 LEU A N 1
ATOM 1386 C CA . LEU A 1 192 ? 62.045 -4.224 -104.385 1.00 89.88 192 LEU A CA 1
ATOM 1387 C C . LEU A 1 192 ? 62.789 -5.041 -105.448 1.00 89.88 192 LEU A C 1
ATOM 1389 O O . LEU A 1 192 ? 62.720 -4.697 -106.627 1.00 89.88 192 LEU A O 1
ATOM 1393 N N . ASN A 1 193 ? 63.387 -6.173 -105.068 1.00 88.00 193 ASN A N 1
ATOM 1394 C CA . ASN A 1 193 ? 64.003 -7.104 -106.021 1.00 88.00 193 ASN A CA 1
ATOM 1395 C C . ASN A 1 193 ? 62.962 -7.652 -107.014 1.00 88.00 193 ASN A C 1
ATOM 1397 O O . ASN A 1 193 ? 63.228 -7.790 -108.206 1.00 88.00 193 ASN A O 1
ATOM 1401 N N . GLY A 1 194 ? 61.741 -7.922 -106.539 1.00 87.50 194 GLY A N 1
ATOM 1402 C CA . GLY A 1 194 ? 60.620 -8.314 -107.390 1.00 87.50 194 GLY A CA 1
ATOM 1403 C C . GLY A 1 194 ? 60.240 -7.231 -108.404 1.00 87.50 194 GLY A C 1
ATOM 1404 O O . GLY A 1 194 ? 59.965 -7.545 -109.560 1.00 87.50 194 GLY A O 1
ATOM 1405 N N . LYS A 1 195 ? 60.271 -5.948 -108.018 1.00 86.25 195 LYS A N 1
ATOM 1406 C CA . LYS A 1 195 ? 60.027 -4.830 -108.944 1.00 86.25 195 LYS A CA 1
ATOM 1407 C C . LYS A 1 195 ? 61.127 -4.690 -109.991 1.00 86.25 195 LYS A C 1
ATOM 1409 O O . LYS A 1 195 ? 60.798 -4.531 -111.165 1.00 86.25 195 LYS A O 1
ATOM 1414 N N . GLU A 1 196 ? 62.394 -4.820 -109.607 1.00 81.12 196 GLU A N 1
ATOM 1415 C CA . GLU A 1 196 ? 63.511 -4.856 -110.558 1.00 81.12 196 GLU A CA 1
ATOM 1416 C C . GLU A 1 196 ? 63.318 -5.974 -111.593 1.00 81.12 196 GLU A C 1
ATOM 1418 O O . GLU A 1 196 ? 63.466 -5.749 -112.795 1.00 81.12 196 GLU A O 1
ATOM 1423 N N . ALA A 1 197 ? 62.882 -7.160 -111.159 1.00 79.31 197 ALA A N 1
ATOM 1424 C CA . ALA A 1 197 ? 62.612 -8.275 -112.059 1.00 79.31 197 ALA A CA 1
ATOM 1425 C C . ALA A 1 197 ? 61.533 -7.951 -113.115 1.00 79.31 197 ALA A C 1
ATOM 1427 O O . ALA A 1 197 ? 61.679 -8.394 -114.254 1.00 79.31 197 ALA A O 1
ATOM 1428 N N . THR A 1 198 ? 60.525 -7.130 -112.782 1.00 81.56 198 THR A N 1
ATOM 1429 C CA . THR A 1 198 ? 59.415 -6.754 -113.686 1.00 81.56 198 THR A CA 1
ATOM 1430 C C . THR A 1 198 ? 59.729 -5.667 -114.719 1.00 81.56 198 THR A C 1
ATOM 1432 O O . THR A 1 198 ? 58.917 -5.454 -115.618 1.00 81.56 198 THR A O 1
ATOM 1435 N N . LEU A 1 199 ? 60.873 -4.980 -114.627 1.00 77.12 199 LEU A N 1
ATOM 1436 C CA . LEU A 1 199 ? 61.253 -3.970 -115.622 1.00 77.12 199 LEU A CA 1
ATOM 1437 C C . LEU A 1 199 ? 61.548 -4.634 -116.977 1.00 77.12 199 LEU A C 1
ATOM 1439 O O . LEU A 1 199 ? 62.266 -5.641 -117.041 1.00 77.12 199 LEU A O 1
ATOM 1443 N N . ASN A 1 200 ? 60.991 -4.066 -118.052 1.00 72.75 200 ASN A N 1
ATOM 1444 C CA . ASN A 1 200 ? 61.252 -4.520 -119.418 1.00 72.75 200 ASN A CA 1
ATOM 1445 C C . ASN A 1 200 ? 62.701 -4.187 -119.828 1.00 72.75 200 ASN A C 1
ATOM 1447 O O . ASN A 1 200 ? 63.384 -3.402 -119.167 1.00 72.75 200 ASN A O 1
ATOM 1451 N N . THR A 1 201 ? 63.202 -4.811 -120.893 1.00 66.69 201 THR A N 1
ATOM 1452 C CA . THR A 1 201 ? 64.614 -4.676 -121.285 1.00 66.69 201 THR A CA 1
ATOM 1453 C C . THR A 1 201 ? 65.003 -3.222 -121.589 1.00 66.69 201 THR A C 1
ATOM 1455 O O . THR A 1 201 ? 66.110 -2.824 -121.254 1.00 66.69 201 THR A O 1
ATOM 1458 N N . ASP A 1 202 ? 64.075 -2.404 -122.099 1.00 62.62 202 ASP A N 1
ATOM 1459 C CA . ASP A 1 202 ? 64.300 -0.975 -122.378 1.00 62.62 202 ASP A CA 1
ATOM 1460 C C . ASP A 1 202 ? 64.462 -0.130 -121.095 1.00 62.62 202 ASP A C 1
ATOM 1462 O O . ASP A 1 202 ? 65.119 0.912 -121.092 1.00 62.62 202 ASP A O 1
ATOM 1466 N N . GLN A 1 203 ? 63.881 -0.576 -119.977 1.00 67.75 203 GLN A N 1
ATOM 1467 C CA . GLN A 1 203 ? 64.010 0.061 -118.662 1.00 67.75 203 GLN A CA 1
ATOM 1468 C C . GLN A 1 203 ? 65.239 -0.433 -117.885 1.00 67.75 203 GLN A C 1
ATOM 1470 O O . GLN A 1 203 ? 65.776 0.299 -117.050 1.00 67.75 203 GLN A O 1
ATOM 1475 N N . LYS A 1 204 ? 65.722 -1.648 -118.170 1.00 70.75 204 LYS A N 1
ATOM 1476 C CA . LYS A 1 204 ? 66.951 -2.225 -117.601 1.00 70.75 204 LYS A CA 1
ATOM 1477 C C . LYS A 1 204 ? 68.170 -1.825 -118.433 1.00 70.75 204 LYS A C 1
ATOM 1479 O O . LYS A 1 204 ? 68.792 -2.667 -119.070 1.00 70.75 204 LYS A O 1
ATOM 1484 N N . ARG A 1 205 ? 68.527 -0.539 -118.423 1.00 73.12 205 ARG A N 1
ATOM 1485 C CA . ARG A 1 205 ? 69.670 -0.033 -119.203 1.00 73.12 205 ARG A CA 1
ATOM 1486 C C . ARG A 1 205 ? 70.972 -0.647 -118.692 1.00 73.12 205 ARG A C 1
ATOM 1488 O O . ARG A 1 205 ? 71.422 -0.340 -117.587 1.00 73.12 205 ARG A O 1
ATOM 1495 N N . LYS A 1 206 ? 71.590 -1.504 -119.497 1.00 74.75 206 LYS A N 1
ATOM 1496 C CA . LYS A 1 206 ? 72.860 -2.153 -119.183 1.00 74.75 206 LYS A CA 1
ATOM 1497 C C . LYS A 1 206 ? 74.007 -1.307 -119.726 1.00 74.75 206 LYS A C 1
ATOM 1499 O O . LYS A 1 206 ? 73.996 -0.886 -120.881 1.00 74.75 206 LYS A O 1
ATOM 1504 N N . ILE A 1 207 ? 75.016 -1.062 -118.894 1.00 80.12 207 ILE A N 1
ATOM 1505 C CA . ILE A 1 207 ? 76.271 -0.455 -119.345 1.00 80.12 207 ILE A CA 1
ATOM 1506 C C . ILE A 1 207 ? 77.212 -1.595 -119.722 1.00 80.12 207 ILE A C 1
ATOM 1508 O O . ILE A 1 207 ? 77.564 -2.417 -118.876 1.00 80.12 207 ILE A O 1
ATOM 1512 N N . THR A 1 208 ? 77.598 -1.658 -120.992 1.00 80.94 208 THR A N 1
ATOM 1513 C CA . THR A 1 208 ? 78.541 -2.655 -121.506 1.00 80.94 208 THR A CA 1
ATOM 1514 C C . THR A 1 208 ? 79.817 -1.953 -121.941 1.00 80.94 208 THR A C 1
ATOM 1516 O O . THR A 1 208 ? 79.774 -0.987 -122.697 1.00 80.94 208 THR A O 1
ATOM 1519 N N . ILE A 1 209 ? 80.959 -2.430 -121.457 1.00 81.88 209 ILE A N 1
ATOM 1520 C CA . ILE A 1 209 ? 82.280 -1.887 -121.781 1.00 81.88 209 ILE A CA 1
ATOM 1521 C C . ILE A 1 209 ? 83.019 -2.963 -122.584 1.00 81.88 209 ILE A C 1
ATOM 1523 O O . ILE A 1 209 ? 83.187 -4.071 -122.077 1.00 81.88 209 ILE A O 1
ATOM 1527 N N . SER A 1 210 ? 83.398 -2.690 -123.837 1.00 82.12 210 SER A N 1
ATOM 1528 C CA . SER A 1 210 ? 84.039 -3.694 -124.711 1.00 82.12 210 SER A CA 1
ATOM 1529 C C . SER A 1 210 ? 84.926 -3.072 -125.795 1.00 82.12 210 SER A C 1
ATOM 1531 O O . SER A 1 210 ? 84.644 -1.975 -126.272 1.00 82.12 210 SER A O 1
ATOM 1533 N N . THR A 1 211 ? 85.951 -3.817 -126.224 1.00 81.25 211 THR A N 1
ATOM 1534 C CA . THR A 1 211 ? 86.862 -3.479 -127.336 1.00 81.25 211 THR A CA 1
ATOM 1535 C C . THR A 1 211 ? 86.292 -3.835 -128.714 1.00 81.25 211 THR A C 1
ATOM 1537 O O . THR A 1 211 ? 86.717 -3.300 -129.742 1.00 81.25 211 THR A O 1
ATOM 1540 N N . SER A 1 212 ? 85.304 -4.730 -128.763 1.00 83.38 212 SER A N 1
ATOM 1541 C CA . SER A 1 212 ? 84.589 -5.088 -129.987 1.00 83.38 212 SER A CA 1
ATOM 1542 C C . SER A 1 212 ? 83.533 -4.039 -130.340 1.00 83.38 212 SER A C 1
ATOM 1544 O O . SER A 1 212 ? 83.015 -3.332 -129.471 1.00 83.38 212 SER A O 1
ATOM 1546 N N . ASN A 1 213 ? 83.166 -3.956 -131.622 1.00 79.06 213 ASN A N 1
ATOM 1547 C CA . ASN A 1 213 ? 82.030 -3.125 -132.017 1.00 79.06 213 ASN A CA 1
ATOM 1548 C C . ASN A 1 213 ? 80.746 -3.600 -131.307 1.00 79.06 213 ASN A C 1
ATOM 1550 O O . ASN A 1 213 ? 80.598 -4.809 -131.096 1.00 79.06 213 ASN A O 1
ATOM 1554 N N . PRO A 1 214 ? 79.829 -2.678 -130.949 1.00 82.00 214 PRO A N 1
ATOM 1555 C CA . PRO A 1 214 ? 78.570 -3.038 -130.309 1.00 82.00 214 PRO A CA 1
ATOM 1556 C C . PRO A 1 214 ? 77.803 -4.036 -131.178 1.00 82.00 214 PRO A C 1
ATOM 1558 O O . PRO A 1 214 ? 77.525 -3.766 -132.347 1.00 82.00 214 PRO A O 1
ATOM 1561 N N . SER A 1 215 ? 77.474 -5.195 -130.615 1.00 79.94 215 SER A N 1
ATOM 1562 C CA . SER A 1 215 ? 76.675 -6.219 -131.286 1.00 79.94 215 SER A CA 1
ATOM 1563 C C . SER A 1 215 ? 75.767 -6.895 -130.263 1.00 79.94 215 SER A C 1
ATOM 1565 O O . SER A 1 215 ? 76.260 -7.487 -129.302 1.00 79.94 215 SER A O 1
ATOM 1567 N N . GLY A 1 216 ? 74.452 -6.803 -130.472 1.00 72.12 216 GLY A N 1
ATOM 1568 C CA . GLY A 1 216 ? 73.446 -7.142 -129.458 1.00 72.12 216 GLY A CA 1
ATOM 1569 C C . GLY A 1 216 ? 73.279 -6.053 -128.382 1.00 72.12 216 GLY A C 1
ATOM 1570 O O . GLY A 1 216 ? 74.213 -5.310 -128.095 1.00 72.12 216 GLY A O 1
ATOM 1571 N N . GLY A 1 217 ? 72.075 -5.946 -127.808 1.00 71.31 217 GLY A N 1
ATOM 1572 C CA . GLY A 1 217 ? 71.694 -4.948 -126.792 1.00 71.31 217 GLY A CA 1
ATOM 1573 C C . GLY A 1 217 ? 70.256 -4.449 -126.980 1.00 71.31 217 GLY A C 1
ATOM 1574 O O . GLY A 1 217 ? 69.707 -4.567 -128.077 1.00 71.31 217 GLY A O 1
ATOM 1575 N N . ALA A 1 218 ? 69.635 -3.928 -125.921 1.00 73.62 218 ALA A N 1
ATOM 1576 C CA . ALA A 1 218 ? 68.339 -3.254 -126.005 1.00 73.62 218 ALA A CA 1
ATOM 1577 C C . ALA A 1 218 ? 68.511 -1.761 -126.314 1.00 73.62 218 ALA A C 1
ATOM 1579 O O . ALA A 1 218 ? 69.572 -1.171 -126.090 1.00 73.62 218 ALA A O 1
ATOM 1580 N N . ASN A 1 219 ? 67.466 -1.137 -126.860 1.00 68.31 219 ASN A N 1
ATOM 1581 C CA . ASN A 1 219 ? 67.520 0.277 -127.205 1.00 68.31 219 ASN A CA 1
ATOM 1582 C C . ASN A 1 219 ? 67.682 1.115 -125.927 1.00 68.31 219 ASN A C 1
ATOM 1584 O O . ASN A 1 219 ? 66.892 1.008 -124.995 1.00 68.31 219 ASN A O 1
ATOM 1588 N N . GLY A 1 220 ? 68.722 1.948 -125.885 1.00 70.69 220 GLY A N 1
ATOM 1589 C CA . GLY A 1 220 ? 69.089 2.715 -124.699 1.00 70.69 220 GLY A CA 1
ATOM 1590 C C . GLY A 1 220 ? 70.176 2.079 -123.830 1.00 70.69 220 GLY A C 1
ATOM 1591 O O . GLY A 1 220 ? 70.633 2.764 -122.912 1.00 70.69 220 GLY A O 1
ATOM 1592 N N . ASP A 1 221 ? 70.645 0.861 -124.114 1.00 79.31 221 ASP A N 1
ATOM 1593 C CA . ASP A 1 221 ? 71.868 0.334 -123.499 1.00 79.31 221 ASP A CA 1
ATOM 1594 C C . ASP A 1 221 ? 73.071 1.217 -123.855 1.00 79.31 221 ASP A C 1
ATOM 1596 O O . ASP A 1 221 ? 73.195 1.734 -124.968 1.00 79.31 221 ASP A O 1
ATOM 1600 N N . ILE A 1 222 ? 73.958 1.427 -122.883 1.00 81.94 222 ILE A N 1
ATOM 1601 C CA . ILE A 1 222 ? 75.130 2.285 -123.057 1.00 81.94 222 ILE A CA 1
ATOM 1602 C C . ILE A 1 222 ? 76.318 1.383 -123.352 1.00 81.94 222 ILE A C 1
ATOM 1604 O O . ILE A 1 222 ? 76.759 0.626 -122.488 1.00 81.94 222 ILE A O 1
ATOM 1608 N N . TRP A 1 223 ? 76.851 1.482 -124.568 1.00 84.44 223 TRP A N 1
ATOM 1609 C CA . TRP A 1 223 ? 78.088 0.808 -124.936 1.00 84.44 223 TRP A CA 1
ATOM 1610 C C . TRP A 1 223 ? 79.254 1.783 -124.867 1.00 84.44 223 TRP A C 1
ATOM 1612 O O . TRP A 1 223 ? 79.274 2.794 -125.569 1.00 84.44 223 TRP A O 1
ATOM 1622 N N . ILE A 1 224 ? 80.239 1.473 -124.038 1.00 84.31 224 ILE A N 1
ATOM 1623 C CA . ILE A 1 224 ? 81.474 2.242 -123.941 1.00 84.31 224 ILE A CA 1
ATOM 1624 C C . ILE A 1 224 ? 82.544 1.443 -124.683 1.00 84.31 224 ILE A C 1
ATOM 1626 O O . ILE A 1 224 ? 82.949 0.369 -124.232 1.00 84.31 224 ILE A O 1
ATOM 1630 N N . LYS A 1 225 ? 82.960 1.939 -125.854 1.00 81.19 225 LYS A N 1
ATOM 1631 C CA . LYS A 1 225 ? 84.073 1.354 -126.605 1.00 81.19 225 LYS A CA 1
ATOM 1632 C C . LYS A 1 225 ? 85.375 1.792 -125.948 1.00 81.19 225 LYS A C 1
ATOM 1634 O O . LYS A 1 225 ? 85.651 2.990 -125.892 1.00 81.19 225 LYS A O 1
ATOM 1639 N N . VAL A 1 226 ? 86.121 0.821 -125.443 1.00 79.38 226 VAL A N 1
ATOM 1640 C CA . VAL A 1 226 ? 87.449 1.011 -124.845 1.00 79.38 226 VAL A CA 1
ATOM 1641 C C . VAL A 1 226 ? 88.521 0.385 -125.713 1.00 79.38 226 VAL A C 1
ATOM 1643 O O . VAL A 1 226 ? 88.197 -0.587 -126.430 1.00 79.38 226 VAL A O 1
#

Secondary structure (DSSP, 8-state):
--SB-TTT-PBPPPTT-S--HHHHHHHHHHHHHHHHTSS-TTTS-HHHHHHHHHTT-SS--SSTTS-BTTB-HHHHHSS-----GGGSTTHHHHHHTTS-SS----GGGSTTHHHHHHHHHHT-----GGGSTTHHHHHHHHS-SS----GGGSTTHHHHHHHHTTTT----PPPSS----GGGSTTHHHHHHHHHHHS-TTTS--EEEESSPP-S--TT-EEEE-

Radius of gyration: 87.31 Å; chains: 1; bounding box: 138×50×241 Å

pLDDT: mean 80.95, std 10.55, range [54.53, 95.5]